Protein AF-A0A8S3IVI2-F1 (afdb_monomer)

Foldseek 3Di:
DVPVVVVVVVVVVVVVVVVPPDDDDDDDDDDDDDDDDDPPDPPPPPPPPPPPDPPPVVVVLVVVLVVLLCVLVVPQPDDPVLLVLLLVLVLLLVLLVLVLVLLVVQLVCCVPVVQHAPVLVVVVPPDDPDSVVSNVVSVVVSVVSVVSNVVSVVVNVVSVVVCPRDDPVSVVSSVVSSVVRVCVVSNVVSVVSNVVRVVSSVVVVVVVVVVVVVDDPVVVVVVVVVVVVVVVVVVVVVVVVVVVVVVCVVCVPDD

Solvent-accessible surface area (backbone atoms only — not comparable to full-atom values): 15216 Å² total; per-residue (Å²): 118,81,66,62,57,56,54,52,51,54,52,53,52,55,55,49,59,72,65,66,77,78,81,83,88,80,93,74,88,85,85,87,84,86,81,85,88,79,86,73,76,82,77,81,77,80,72,76,76,81,74,77,71,69,78,67,63,57,53,55,52,51,51,54,49,50,51,53,49,44,56,56,52,74,71,50,87,58,61,68,69,5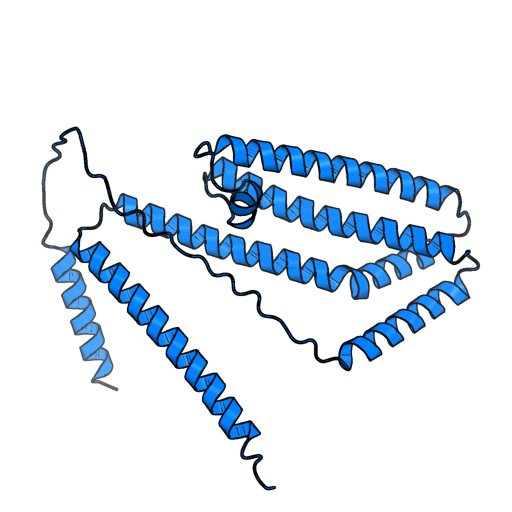9,55,48,51,49,50,51,39,55,47,51,45,53,54,46,50,54,47,47,58,54,50,50,52,45,42,52,44,24,70,76,67,72,50,71,46,68,70,62,53,60,74,68,56,89,79,72,90,54,66,66,55,55,54,52,50,49,51,53,52,48,53,52,46,51,53,52,41,53,51,42,49,52,50,47,55,50,55,50,68,75,36,85,73,72,42,72,69,58,52,50,53,51,50,51,48,36,56,72,70,64,40,47,71,55,50,55,50,49,53,51,52,50,55,52,41,54,53,54,49,53,52,53,51,49,52,51,55,53,58,72,69,63,64,50,71,66,56,53,50,51,52,52,50,50,52,50,49,51,50,53,51,54,50,52,52,50,53,51,51,54,49,52,50,50,50,50,70,76,50,64,77,87,124

Structure (mmCIF, N/CA/C/O backbone):
data_AF-A0A8S3IVI2-F1
#
_entry.id   AF-A0A8S3IVI2-F1
#
loop_
_atom_site.group_PDB
_atom_site.id
_atom_site.type_symbol
_atom_site.label_atom_id
_atom_site.label_alt_id
_atom_site.label_comp_id
_atom_site.label_asym_id
_atom_site.label_entity_id
_atom_site.label_seq_id
_atom_site.pdbx_PDB_ins_code
_atom_site.Cartn_x
_atom_site.Cartn_y
_atom_site.Cartn_z
_atom_site.occupancy
_atom_site.B_iso_or_equiv
_atom_site.auth_seq_id
_atom_site.auth_comp_id
_atom_site.auth_asym_id
_atom_site.auth_atom_id
_atom_site.pdbx_PDB_model_num
ATOM 1 N N . GLU A 1 1 ? -47.327 -19.006 8.097 1.00 45.34 1 GLU A N 1
ATOM 2 C CA . GLU A 1 1 ? -47.082 -17.598 7.727 1.00 45.34 1 GLU A CA 1
ATOM 3 C C . GLU A 1 1 ? -47.536 -16.630 8.827 1.00 45.34 1 GLU A C 1
ATOM 5 O O . GLU A 1 1 ? -46.687 -15.894 9.289 1.00 45.34 1 GLU A O 1
ATOM 10 N N . ASN A 1 2 ? -48.738 -16.736 9.411 1.00 47.91 2 ASN A N 1
ATOM 11 C CA . ASN A 1 2 ? -49.205 -15.821 10.485 1.00 47.91 2 ASN A CA 1
ATOM 12 C C . ASN A 1 2 ? -48.525 -15.871 11.877 1.00 47.91 2 ASN A C 1
ATOM 14 O O . ASN A 1 2 ? -48.903 -15.093 12.739 1.00 47.91 2 ASN A O 1
ATOM 18 N N . VAL A 1 3 ? -47.567 -16.766 12.143 1.00 41.06 3 VAL A N 1
ATOM 19 C CA . VAL A 1 3 ? -46.941 -16.882 13.486 1.00 41.06 3 VAL A CA 1
ATOM 20 C C . VAL A 1 3 ? -45.610 -16.122 13.569 1.00 41.06 3 VAL A C 1
ATOM 22 O O . VAL A 1 3 ? -45.193 -15.729 14.649 1.00 41.06 3 VAL A O 1
ATOM 25 N N . GLN A 1 4 ? -44.955 -1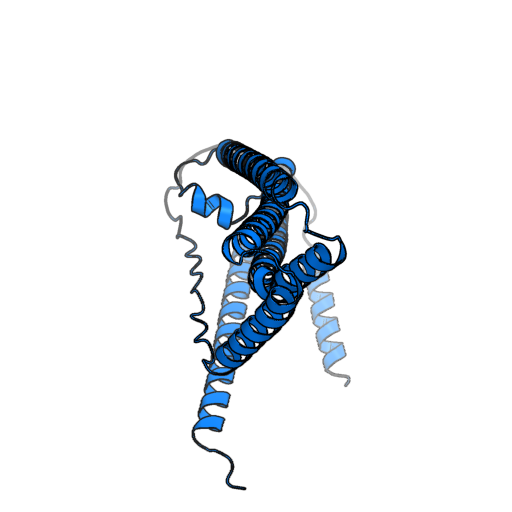5.865 12.430 1.00 40.84 4 GLN A N 1
ATOM 26 C CA . GLN A 1 4 ? -43.702 -15.099 12.402 1.00 40.84 4 GLN A CA 1
ATOM 27 C C . GLN A 1 4 ? -43.933 -13.585 12.472 1.00 40.84 4 GLN A C 1
ATOM 29 O O . GLN A 1 4 ? -43.130 -12.893 13.087 1.00 40.84 4 GLN A O 1
ATOM 34 N N . GLU A 1 5 ? -45.037 -13.081 11.912 1.00 45.41 5 GLU A N 1
ATOM 35 C CA . GLU A 1 5 ? -45.383 -11.655 12.015 1.00 45.41 5 GLU A CA 1
ATOM 36 C C . GLU A 1 5 ? -45.808 -11.272 13.445 1.00 45.41 5 GLU A C 1
ATOM 38 O O . GLU A 1 5 ? -45.404 -10.220 13.931 1.00 45.41 5 GLU A O 1
ATOM 43 N N . GLU A 1 6 ? -46.514 -12.150 14.173 1.00 47.47 6 GLU A N 1
ATOM 44 C CA . GLU A 1 6 ? -46.875 -11.898 15.580 1.00 47.47 6 GLU A CA 1
ATOM 45 C C . GLU A 1 6 ? -45.650 -11.898 16.518 1.00 47.47 6 GLU A C 1
ATOM 47 O O . GLU A 1 6 ? -45.617 -11.136 17.485 1.00 47.47 6 GLU A O 1
ATOM 52 N N . GLU A 1 7 ? -44.609 -12.695 16.243 1.00 45.69 7 GLU A N 1
ATOM 53 C CA . GLU A 1 7 ? -43.382 -12.692 17.056 1.00 45.69 7 GLU A CA 1
ATOM 54 C C . GLU A 1 7 ? -42.503 -11.453 16.803 1.00 45.69 7 GLU A C 1
ATOM 56 O O . GLU A 1 7 ? -41.943 -10.904 17.758 1.00 45.69 7 GLU A O 1
ATOM 61 N N . GLU A 1 8 ? -42.414 -10.960 15.561 1.00 50.03 8 GLU A N 1
ATOM 62 C CA . GLU A 1 8 ? -41.688 -9.718 15.249 1.00 50.03 8 GLU A CA 1
ATOM 63 C C . GLU A 1 8 ? -42.383 -8.476 15.825 1.00 50.03 8 GLU A C 1
ATOM 65 O O . GLU A 1 8 ? -41.712 -7.582 16.354 1.00 50.03 8 GLU A O 1
ATOM 70 N N . GLU A 1 9 ? -43.718 -8.429 15.808 1.00 50.28 9 GLU A N 1
ATOM 71 C CA . GLU A 1 9 ? -44.472 -7.287 16.333 1.00 50.28 9 GLU A CA 1
ATOM 72 C C . GLU A 1 9 ? -44.385 -7.199 17.869 1.00 50.28 9 GLU A C 1
ATOM 74 O O . GLU A 1 9 ? -44.212 -6.111 18.429 1.00 50.28 9 GLU A O 1
ATOM 79 N N . VAL A 1 10 ? -44.382 -8.349 18.558 1.00 50.47 10 VAL A N 1
ATOM 80 C CA . VAL A 1 10 ? -44.193 -8.429 20.017 1.00 50.47 10 VAL A CA 1
ATOM 81 C C . VAL A 1 10 ? -42.774 -8.020 20.426 1.00 50.47 10 VAL A C 1
ATOM 83 O O . VAL A 1 10 ? -42.598 -7.328 21.433 1.00 50.47 10 VAL A O 1
ATOM 86 N N . LEU A 1 11 ? -41.749 -8.388 19.650 1.00 44.38 11 LEU A N 1
ATOM 87 C CA . LEU A 1 11 ? -40.367 -7.952 19.887 1.00 44.38 11 LEU A CA 1
ATOM 88 C C . LEU A 1 11 ? -40.189 -6.448 19.648 1.00 44.38 11 LEU A C 1
ATOM 90 O O . LEU A 1 11 ? -39.513 -5.780 20.436 1.00 44.38 11 LEU A O 1
ATOM 94 N N . SER A 1 12 ? -40.839 -5.900 18.620 1.00 53.88 12 SER A N 1
ATOM 95 C CA . SER A 1 12 ? -40.764 -4.473 18.302 1.00 53.88 12 SER A CA 1
ATOM 96 C C . SER A 1 12 ? -41.505 -3.603 19.327 1.00 53.88 12 SER A C 1
ATOM 98 O O . SER A 1 12 ? -41.002 -2.542 19.696 1.00 53.88 12 SER A O 1
ATOM 100 N N . GLN A 1 13 ? -42.650 -4.051 19.857 1.00 44.50 13 GLN A N 1
ATOM 101 C CA . GLN A 1 13 ? -43.366 -3.331 20.924 1.00 44.50 13 GLN A CA 1
ATOM 102 C C . GLN A 1 13 ? -42.592 -3.339 22.252 1.00 44.50 13 GLN A C 1
ATOM 104 O O . GLN A 1 13 ? -42.510 -2.310 22.925 1.00 44.50 13 GLN A O 1
ATOM 109 N N . LYS A 1 14 ? -41.920 -4.448 22.583 1.00 49.25 14 LYS A N 1
ATOM 110 C CA . LYS A 1 14 ? -41.110 -4.571 23.809 1.00 49.25 14 LYS A CA 1
ATOM 111 C C . LYS A 1 14 ? -39.835 -3.715 23.782 1.00 49.25 14 LYS A C 1
ATOM 113 O O . LYS A 1 14 ? -39.370 -3.262 24.826 1.00 49.25 14 LYS A O 1
ATOM 118 N N . LEU A 1 15 ? -39.287 -3.456 22.591 1.00 45.50 15 LEU A N 1
ATOM 119 C CA . LEU A 1 15 ? -38.159 -2.539 22.369 1.00 45.50 15 LEU A CA 1
ATOM 120 C C . LEU A 1 15 ? -38.551 -1.060 22.524 1.00 45.50 15 LEU A C 1
ATOM 122 O O . LEU A 1 15 ? -37.733 -0.255 22.968 1.00 45.50 15 LEU A O 1
ATOM 126 N N . ILE A 1 16 ? -39.799 -0.706 22.206 1.00 49.28 16 ILE A N 1
ATOM 127 C CA . ILE A 1 16 ? -40.311 0.664 22.349 1.00 49.28 16 ILE A CA 1
ATOM 128 C C . ILE A 1 16 ? -40.637 0.972 23.817 1.00 49.28 16 ILE A C 1
ATOM 130 O O . ILE A 1 16 ? -40.258 2.041 24.298 1.00 49.28 16 ILE A O 1
ATOM 134 N N . GLU A 1 17 ? -41.234 0.031 24.560 1.00 38.69 17 GLU A N 1
ATOM 135 C CA . GLU A 1 17 ? -41.505 0.202 26.000 1.00 38.69 17 GLU A CA 1
ATOM 136 C C . GLU A 1 17 ? -40.218 0.435 26.809 1.00 38.69 17 GLU A C 1
ATOM 138 O O . GLU A 1 17 ? -40.155 1.372 27.610 1.00 38.69 17 GLU A O 1
ATOM 143 N N . LEU A 1 18 ? -39.146 -0.315 26.515 1.00 45.53 18 LEU A N 1
ATOM 144 C CA . LEU A 1 18 ? -37.832 -0.146 27.156 1.00 45.53 18 LEU A CA 1
ATOM 145 C C . LEU A 1 18 ? -37.138 1.183 26.805 1.00 45.53 18 LEU A C 1
ATOM 147 O O . LEU A 1 18 ? -36.261 1.631 27.543 1.00 45.53 18 LEU A O 1
ATOM 151 N N . SER A 1 19 ? -37.525 1.836 25.704 1.00 40.41 19 SER A N 1
ATOM 152 C CA . SER A 1 19 ? -36.966 3.128 25.288 1.00 40.41 19 SER A CA 1
ATOM 153 C C . SER A 1 19 ? -37.690 4.331 25.906 1.00 40.41 19 SER A C 1
ATOM 155 O O . SER A 1 19 ? -37.142 5.436 25.892 1.00 40.41 19 SER A O 1
ATOM 157 N N . THR A 1 20 ? -38.909 4.161 26.431 1.00 37.88 20 THR A N 1
ATOM 158 C CA . THR A 1 20 ? -39.747 5.284 26.897 1.00 37.88 20 THR A CA 1
ATOM 159 C C . THR A 1 20 ? -39.698 5.561 28.402 1.00 37.88 20 THR A C 1
ATOM 161 O O . THR A 1 20 ? -40.148 6.624 28.830 1.00 37.88 20 THR A O 1
ATOM 164 N N . GLU A 1 21 ? -39.094 4.686 29.210 1.00 38.47 21 GLU A N 1
ATOM 165 C CA . GLU A 1 21 ? -39.082 4.820 30.680 1.00 38.47 21 GLU A CA 1
ATOM 166 C C . GLU A 1 21 ? -37.933 5.671 31.269 1.00 38.47 21 GLU A C 1
ATOM 168 O O . GLU A 1 21 ? -37.857 5.879 32.477 1.00 38.47 21 GLU A O 1
ATOM 173 N N . GLY A 1 22 ? -37.071 6.268 30.441 1.00 37.34 22 GLY A N 1
ATOM 174 C CA . GLY A 1 22 ? -35.912 7.054 30.893 1.00 37.34 22 GLY A CA 1
ATOM 175 C C . GLY A 1 22 ? -36.066 8.580 30.830 1.00 37.34 22 GLY A C 1
ATOM 176 O O . GLY A 1 22 ? -35.200 9.250 30.270 1.00 37.34 22 GLY A O 1
ATOM 177 N N . GLN A 1 23 ? -37.140 9.177 31.367 1.00 33.88 23 GLN A N 1
ATOM 178 C CA . GLN A 1 23 ? -37.225 10.643 31.499 1.00 33.88 23 GLN A CA 1
ATOM 179 C C . GLN A 1 23 ? -36.479 11.187 32.741 1.00 33.88 23 GLN A C 1
ATOM 181 O O . GLN A 1 23 ? -36.901 10.976 33.870 1.00 33.88 23 GLN A O 1
ATOM 186 N N . LYS A 1 24 ? -35.511 12.081 32.461 1.00 35.72 24 LYS A N 1
ATOM 187 C CA . LYS A 1 24 ? -35.147 13.338 33.174 1.00 35.72 24 LYS A CA 1
ATOM 188 C C . LYS A 1 24 ? -34.229 13.320 34.429 1.00 35.72 24 LYS A C 1
ATOM 190 O O . LYS A 1 24 ? -34.698 13.144 35.545 1.00 35.72 24 LYS A O 1
ATOM 195 N N . ARG A 1 25 ? -33.029 13.906 34.199 1.00 35.34 25 ARG A N 1
ATOM 196 C CA . ARG A 1 25 ? -32.166 14.781 35.060 1.00 35.34 25 ARG A CA 1
ATOM 197 C C . ARG A 1 25 ? -31.297 14.128 36.161 1.00 35.34 25 ARG A C 1
ATOM 199 O O . ARG A 1 25 ? -31.669 13.083 36.667 1.00 35.34 25 ARG A O 1
ATOM 206 N N . PRO A 1 26 ? -30.280 14.847 36.700 1.00 35.56 26 PRO A N 1
ATOM 207 C CA . PRO A 1 26 ? -29.327 15.775 36.077 1.00 35.56 26 PRO A CA 1
ATOM 208 C C . PRO A 1 26 ? -27.854 15.366 36.321 1.00 35.56 26 PRO A C 1
ATOM 210 O O . PRO A 1 26 ? -27.534 14.542 37.168 1.00 35.56 26 PRO A O 1
ATOM 213 N N . VAL A 1 27 ? -26.961 16.015 35.573 1.00 39.41 27 VAL A N 1
ATOM 214 C CA . VAL A 1 27 ? -25.495 15.932 35.656 1.00 39.41 27 VAL A CA 1
ATOM 215 C C . VAL A 1 27 ? -24.975 16.252 37.063 1.00 39.41 27 VAL A C 1
ATOM 217 O O . VAL A 1 27 ? -25.198 17.355 37.558 1.00 39.41 27 VAL A O 1
ATOM 220 N N . THR A 1 28 ? -24.177 15.346 37.631 1.00 29.23 28 THR A N 1
ATOM 221 C CA . THR A 1 28 ? -23.152 15.667 38.636 1.00 29.23 28 THR A CA 1
ATOM 222 C C . THR A 1 28 ? -21.936 14.770 38.444 1.00 29.23 28 THR A C 1
ATOM 224 O O . THR A 1 28 ? -22.017 13.553 38.587 1.00 29.23 28 THR A O 1
ATOM 227 N N . THR A 1 29 ? -20.803 15.396 38.138 1.00 34.12 29 THR A N 1
ATOM 228 C CA . THR A 1 29 ? -19.454 14.834 38.256 1.00 34.12 29 THR A CA 1
ATOM 229 C C . THR A 1 29 ? -19.214 14.345 39.690 1.00 34.12 29 THR A C 1
ATOM 231 O O . THR A 1 29 ? -19.700 14.975 40.635 1.00 34.12 29 THR A O 1
ATOM 234 N N . PRO A 1 30 ? -18.380 13.312 39.883 1.00 33.22 30 PRO A N 1
ATOM 235 C CA . PRO A 1 30 ? -17.168 13.613 40.632 1.00 33.22 30 PRO A CA 1
ATOM 236 C C . PRO A 1 30 ? -15.896 12.951 40.097 1.00 33.22 30 PRO A C 1
ATOM 238 O O . PRO A 1 30 ? -15.874 11.948 39.391 1.00 33.22 30 PRO A O 1
ATOM 241 N N . THR A 1 31 ? -14.828 13.623 40.490 1.00 26.00 31 THR A N 1
ATOM 242 C CA . THR A 1 31 ? -13.413 13.426 40.235 1.00 26.00 31 THR A CA 1
ATOM 243 C C . THR A 1 31 ? -12.822 12.246 41.018 1.00 26.00 31 THR A C 1
ATOM 245 O O . THR A 1 31 ? -13.060 12.114 42.213 1.00 26.00 31 THR A O 1
ATOM 248 N N . SER A 1 32 ? -11.907 11.544 40.344 1.00 27.97 32 SER A N 1
ATOM 249 C CA . SER A 1 32 ? -10.689 10.899 40.860 1.00 27.97 32 SER A CA 1
ATOM 250 C C . SER A 1 32 ? -10.731 9.510 41.517 1.00 27.97 32 SER A C 1
ATOM 252 O O . SER A 1 32 ? -11.305 9.279 42.574 1.00 27.97 32 SER A O 1
ATOM 254 N N . SER A 1 33 ? -9.820 8.715 40.944 1.00 28.75 33 SER A N 1
ATOM 255 C CA . SER A 1 33 ? -8.791 7.849 41.540 1.00 28.75 33 SER A CA 1
ATOM 256 C C . SER A 1 33 ? -9.067 6.364 41.740 1.00 28.75 33 SER A C 1
ATOM 258 O O . SER A 1 33 ? -9.917 5.960 42.516 1.00 28.75 33 SER A O 1
ATOM 260 N N . GLN A 1 34 ? -8.139 5.625 41.122 1.00 29.16 34 GLN A N 1
ATOM 261 C CA . GLN A 1 34 ? -7.654 4.291 41.451 1.0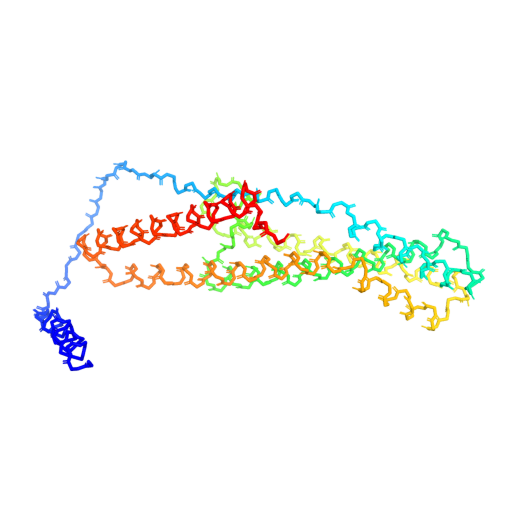0 29.16 34 GLN A CA 1
ATOM 262 C C . GLN A 1 34 ? -8.623 3.138 41.219 1.00 29.16 34 GLN A C 1
ATOM 264 O O . GLN A 1 34 ? -9.363 2.750 42.106 1.00 29.16 34 GLN A O 1
ATOM 269 N N . GLU A 1 35 ? -8.451 2.488 40.066 1.00 28.91 35 GLU A N 1
ATOM 270 C CA . GLU A 1 35 ? -8.440 1.028 40.021 1.00 28.91 35 GLU A CA 1
ATOM 271 C C . GLU A 1 35 ? -7.486 0.543 38.918 1.00 28.91 35 GLU A C 1
ATOM 273 O O . GLU A 1 35 ? -7.702 0.698 37.715 1.00 28.91 35 GLU A O 1
ATOM 278 N N . GLU A 1 36 ? -6.352 0.014 39.376 1.00 30.94 36 GLU A N 1
ATOM 279 C CA . GLU A 1 36 ? -5.512 -0.912 38.630 1.00 30.94 36 GLU A CA 1
ATOM 280 C C . GLU A 1 36 ? -6.285 -2.207 38.329 1.00 30.94 36 GLU A C 1
ATOM 282 O O . GLU A 1 36 ? -7.165 -2.613 39.079 1.00 30.94 36 GLU A O 1
ATOM 287 N N . ASN A 1 37 ? -5.829 -2.908 37.286 1.00 27.66 37 ASN A N 1
ATOM 288 C CA . ASN A 1 37 ? -6.170 -4.283 36.902 1.00 27.66 37 ASN A CA 1
ATOM 289 C C . ASN A 1 37 ? -7.444 -4.504 36.077 1.00 27.66 37 ASN A C 1
ATOM 291 O O . ASN A 1 37 ? -8.497 -4.873 36.581 1.00 27.66 37 ASN A O 1
ATOM 295 N N . SER A 1 38 ? -7.265 -4.534 34.751 1.00 29.23 38 SER A N 1
ATOM 296 C CA . SER A 1 38 ? -7.329 -5.790 33.968 1.00 29.23 38 SER A CA 1
ATOM 297 C C . SER A 1 38 ? -7.319 -5.485 32.469 1.00 29.23 38 SER A C 1
ATOM 299 O O . SER A 1 38 ? -8.291 -5.710 31.749 1.00 29.23 38 SER A O 1
ATOM 301 N N . ARG A 1 39 ? -6.186 -4.997 31.953 1.00 30.95 39 ARG A N 1
ATOM 302 C CA . ARG A 1 39 ? -5.962 -4.880 30.505 1.00 30.95 39 ARG A CA 1
ATOM 303 C C . ARG A 1 39 ? -5.674 -6.280 29.946 1.00 30.95 39 ARG A C 1
ATOM 305 O O . ARG A 1 39 ? -4.529 -6.645 29.685 1.00 30.95 39 ARG A O 1
ATOM 312 N N . LYS A 1 40 ? -6.715 -7.112 29.816 1.00 34.44 40 LYS A N 1
ATOM 313 C CA . LYS A 1 40 ? -6.632 -8.367 29.058 1.00 34.44 40 LYS A CA 1
ATOM 314 C C . LYS A 1 40 ? -6.313 -7.994 27.614 1.00 34.44 40 LYS A C 1
ATOM 316 O O . LYS A 1 40 ? -7.136 -7.413 26.915 1.00 34.44 40 LYS A O 1
ATOM 321 N N . LYS A 1 41 ? -5.077 -8.295 27.210 1.00 32.56 41 LYS A N 1
ATOM 322 C CA . LYS A 1 41 ? -4.584 -8.241 25.833 1.00 32.56 41 LYS A CA 1
ATOM 323 C C . LYS A 1 41 ? -5.659 -8.808 24.895 1.00 32.56 41 LYS A C 1
ATOM 325 O O . LYS A 1 41 ? -5.916 -10.010 24.934 1.00 32.56 41 LYS A O 1
ATOM 330 N N . ARG A 1 42 ? -6.269 -7.960 24.053 1.00 32.50 42 ARG A N 1
ATOM 331 C CA . ARG A 1 42 ? -6.914 -8.412 22.811 1.00 32.50 42 ARG A CA 1
ATOM 332 C C . ARG A 1 42 ? -5.793 -9.029 21.981 1.00 32.50 42 ARG A C 1
ATOM 334 O O . ARG A 1 42 ? -4.961 -8.323 21.419 1.00 32.50 42 ARG A O 1
ATOM 341 N N . ILE A 1 43 ? -5.707 -10.351 22.003 1.00 27.11 43 ILE A N 1
ATOM 342 C CA . ILE A 1 43 ? -4.841 -11.101 21.107 1.00 27.11 43 ILE A CA 1
ATOM 343 C C . ILE A 1 43 ? -5.543 -11.071 19.748 1.00 27.11 43 ILE A C 1
ATOM 345 O O . ILE A 1 43 ? -6.480 -11.828 19.512 1.00 27.11 43 ILE A O 1
ATOM 349 N N . CYS A 1 44 ? -5.117 -10.161 18.873 1.00 27.73 44 CYS A N 1
ATOM 350 C CA . CYS A 1 44 ? -5.430 -10.244 17.454 1.00 27.73 44 CYS A CA 1
ATOM 351 C C . CYS A 1 44 ? -4.525 -11.337 16.873 1.00 27.73 44 CYS A C 1
ATOM 353 O O . CYS A 1 44 ? -3.377 -11.092 16.515 1.00 27.73 44 CYS A O 1
ATOM 355 N N . LEU A 1 45 ? -4.998 -12.585 16.891 1.00 31.31 45 LEU A N 1
ATOM 356 C CA . LEU A 1 45 ? -4.351 -13.679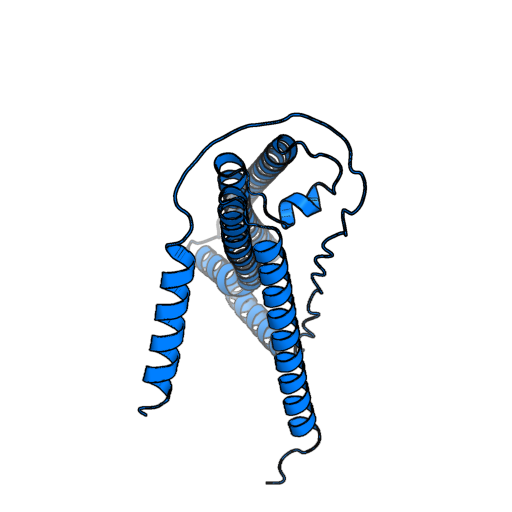 16.172 1.00 31.31 45 LEU A CA 1
ATOM 357 C C . LEU A 1 45 ? -4.793 -13.596 14.713 1.00 31.31 45 LEU A C 1
ATOM 359 O O . LEU A 1 45 ? -5.705 -14.298 14.278 1.00 31.31 45 LEU A O 1
ATOM 363 N N . SER A 1 46 ? -4.107 -12.754 13.948 1.00 31.23 46 SER A N 1
ATOM 364 C CA . SER A 1 46 ? -3.972 -12.914 12.506 1.00 31.23 46 SER A CA 1
ATOM 365 C C . SER A 1 46 ? -3.202 -14.214 12.252 1.00 31.23 46 SER A C 1
ATOM 367 O O . SER A 1 46 ? -1.995 -14.231 12.027 1.00 31.23 46 SER A O 1
ATOM 369 N N . LYS A 1 47 ? -3.897 -15.357 12.324 1.00 32.59 47 LYS A N 1
ATOM 370 C CA . LYS A 1 47 ? -3.381 -16.584 11.720 1.00 32.59 47 LYS A CA 1
ATOM 371 C C . LYS A 1 47 ? -3.311 -16.322 10.223 1.00 32.59 47 LYS A C 1
ATOM 373 O O . LYS A 1 47 ? -4.333 -16.333 9.541 1.00 32.59 47 LYS A O 1
ATOM 378 N N . VAL A 1 48 ? -2.095 -16.046 9.758 1.00 32.97 48 VAL A N 1
ATOM 379 C CA . VAL A 1 48 ? -1.680 -16.187 8.366 1.00 32.97 48 VAL A CA 1
ATOM 380 C C . VAL A 1 48 ? -2.243 -17.521 7.895 1.00 32.97 48 VAL A C 1
ATOM 382 O O . VAL A 1 48 ? -1.874 -18.582 8.398 1.00 32.97 48 VAL A O 1
ATOM 385 N N . VAL A 1 49 ? -3.233 -17.458 7.011 1.00 29.98 49 VAL A N 1
ATOM 386 C CA . VAL A 1 49 ? -3.654 -18.631 6.264 1.00 29.98 49 VAL A CA 1
ATOM 387 C C . VAL A 1 49 ? -2.457 -18.964 5.388 1.00 29.98 49 VAL A C 1
ATOM 389 O O . VAL A 1 49 ? -2.181 -18.248 4.429 1.00 29.98 49 VAL A O 1
ATOM 392 N N . ASP A 1 50 ? -1.719 -20.014 5.749 1.00 29.73 50 ASP A N 1
ATOM 393 C CA . ASP A 1 50 ? -0.829 -20.695 4.818 1.00 29.73 50 ASP A CA 1
ATOM 394 C C . ASP A 1 50 ? -1.711 -21.243 3.696 1.00 29.73 50 ASP A C 1
ATOM 396 O O . ASP A 1 50 ? -2.265 -22.344 3.769 1.00 29.73 50 ASP A O 1
ATOM 400 N N . ILE A 1 51 ? -1.899 -20.424 2.663 1.00 32.66 51 ILE A N 1
ATOM 401 C CA . ILE A 1 51 ? -2.437 -20.868 1.390 1.00 32.66 51 ILE A CA 1
ATOM 402 C C . ILE A 1 51 ? -1.369 -21.801 0.829 1.00 32.66 51 ILE A C 1
ATOM 404 O O . ILE A 1 51 ? -0.395 -21.363 0.219 1.00 32.66 51 ILE A O 1
ATOM 408 N N . LYS A 1 52 ? -1.528 -23.107 1.065 1.00 33.19 52 LYS A N 1
ATOM 409 C CA . LYS A 1 52 ? -0.831 -24.119 0.276 1.00 33.19 52 LYS A CA 1
ATOM 410 C C . LYS A 1 52 ? -1.215 -23.872 -1.180 1.00 33.19 52 LYS A C 1
ATOM 412 O O . LYS A 1 52 ? -2.341 -24.159 -1.579 1.00 33.19 52 LYS A O 1
ATOM 417 N N . GLN A 1 53 ? -0.293 -23.280 -1.936 1.00 35.94 53 GLN A N 1
ATOM 418 C CA . GLN A 1 53 ? -0.426 -23.089 -3.374 1.00 35.94 53 GLN A CA 1
ATOM 419 C C . GLN A 1 53 ? -0.783 -24.430 -4.035 1.00 35.94 53 GLN A C 1
ATOM 421 O O . GLN A 1 53 ? -0.093 -25.424 -3.786 1.00 35.94 53 GLN A O 1
ATOM 426 N N . PRO A 1 54 ? -1.807 -24.493 -4.901 1.00 36.88 54 PRO A N 1
ATOM 427 C CA . PRO A 1 54 ? -1.946 -25.614 -5.814 1.00 36.88 54 PRO A CA 1
ATOM 428 C C . PRO A 1 54 ? -0.834 -25.491 -6.870 1.00 36.88 54 PRO A C 1
ATOM 430 O O . PRO A 1 54 ? -0.861 -24.616 -7.734 1.00 36.88 54 PRO A O 1
ATOM 433 N N . SER A 1 55 ? 0.170 -26.363 -6.774 1.00 44.22 55 SER A N 1
ATOM 434 C CA . SER A 1 55 ? 1.460 -26.287 -7.480 1.00 44.22 55 SER A CA 1
ATOM 435 C C . SER A 1 55 ? 1.418 -26.478 -9.000 1.00 44.22 55 SER A C 1
ATOM 437 O O . SER A 1 55 ? 2.472 -26.487 -9.618 1.00 44.22 55 SER A O 1
ATOM 439 N N . ASN A 1 56 ? 0.246 -26.647 -9.619 1.00 37.53 56 ASN A N 1
ATOM 440 C CA . ASN A 1 56 ? 0.160 -27.000 -11.043 1.00 37.53 56 ASN A CA 1
ATOM 441 C C . ASN A 1 56 ? -0.395 -25.873 -11.929 1.00 37.53 56 ASN A C 1
ATOM 443 O O . ASN A 1 56 ? -0.118 -25.862 -13.121 1.00 37.53 56 ASN A O 1
ATOM 447 N N . GLN A 1 57 ? -1.123 -24.898 -11.368 1.00 39.69 57 GLN A N 1
ATOM 448 C CA . GLN A 1 57 ? -1.562 -23.714 -12.128 1.00 39.69 57 GLN A CA 1
ATOM 449 C C . GLN A 1 57 ? -0.458 -22.661 -12.249 1.00 39.69 57 GLN A C 1
ATOM 451 O O . GLN A 1 57 ? -0.388 -21.953 -13.245 1.00 39.69 57 GLN A O 1
ATOM 456 N N . ILE A 1 58 ? 0.430 -22.583 -11.255 1.00 43.03 58 ILE A N 1
ATOM 457 C CA . ILE A 1 58 ? 1.550 -21.634 -11.248 1.00 43.03 58 ILE A CA 1
ATOM 458 C C . ILE A 1 58 ? 2.549 -21.982 -12.354 1.00 43.03 58 ILE A C 1
ATOM 460 O O . ILE A 1 58 ? 3.044 -21.085 -13.025 1.00 43.03 58 ILE A O 1
ATOM 464 N N . THR A 1 59 ? 2.798 -23.270 -12.591 1.00 41.78 59 THR A N 1
ATOM 465 C CA . THR A 1 59 ? 3.752 -23.740 -13.603 1.00 41.78 59 THR A CA 1
ATOM 466 C C . THR A 1 59 ? 3.300 -23.388 -15.017 1.00 41.78 59 THR A C 1
ATOM 468 O O . THR A 1 59 ? 4.090 -22.819 -15.760 1.00 41.78 59 THR A O 1
ATOM 471 N N . SER A 1 60 ? 2.018 -23.585 -15.357 1.00 39.66 60 SER A N 1
ATOM 472 C CA . SER A 1 60 ? 1.520 -23.183 -16.682 1.00 39.66 60 SER A CA 1
ATOM 473 C C . SER A 1 60 ? 1.514 -21.659 -16.850 1.00 39.66 60 SER A C 1
ATOM 475 O O . SER A 1 60 ? 1.823 -21.166 -17.926 1.00 39.66 60 SER A O 1
ATOM 477 N N . TYR A 1 61 ? 1.221 -20.898 -15.786 1.00 42.00 61 TYR A N 1
ATOM 478 C CA . TYR A 1 61 ? 1.258 -19.428 -15.812 1.00 42.00 61 TYR A CA 1
ATOM 479 C C . TYR A 1 61 ? 2.683 -18.881 -16.002 1.00 42.00 61 TYR A C 1
ATOM 481 O O . TYR A 1 61 ? 2.881 -17.877 -16.685 1.00 42.00 61 TYR A O 1
ATOM 489 N N . LEU A 1 62 ? 3.680 -19.541 -15.402 1.00 43.84 62 LEU A N 1
ATOM 490 C CA . LEU A 1 62 ? 5.099 -19.228 -15.579 1.00 43.84 62 LEU A CA 1
ATOM 491 C C . LEU A 1 62 ? 5.583 -19.576 -16.996 1.00 43.84 62 LEU A C 1
ATOM 493 O O . LEU A 1 62 ? 6.340 -18.799 -17.569 1.00 43.84 62 LEU A O 1
ATOM 497 N N . GLU A 1 63 ? 5.112 -20.682 -17.577 1.00 48.09 63 GLU A N 1
ATOM 498 C CA . GLU A 1 63 ? 5.416 -21.084 -18.960 1.00 48.09 63 GLU A CA 1
ATOM 499 C C . GLU A 1 63 ? 4.828 -20.093 -19.982 1.00 48.09 63 GLU A C 1
ATOM 501 O O . GLU A 1 63 ? 5.532 -19.659 -20.891 1.00 48.09 63 GLU A O 1
ATOM 506 N N . THR A 1 64 ? 3.586 -19.629 -19.787 1.00 54.38 64 THR A N 1
ATOM 507 C CA . THR A 1 64 ? 2.967 -18.602 -20.655 1.00 54.38 64 THR A CA 1
ATOM 508 C C . THR A 1 64 ? 3.650 -17.233 -20.515 1.00 54.38 64 THR A C 1
ATOM 510 O O . THR A 1 64 ? 3.775 -16.490 -21.490 1.00 54.38 64 THR A O 1
ATOM 513 N N . MET A 1 65 ? 4.132 -16.895 -19.310 1.00 55.84 65 MET A N 1
ATOM 514 C CA . MET A 1 65 ? 4.961 -15.703 -19.095 1.00 55.84 65 MET A CA 1
ATOM 515 C C . MET A 1 65 ? 6.276 -15.773 -19.869 1.00 55.84 65 MET A C 1
ATOM 517 O O . MET A 1 65 ? 6.687 -14.760 -20.435 1.00 55.84 65 MET A O 1
ATOM 521 N N . ASP A 1 66 ? 6.927 -16.937 -19.884 1.00 56.56 66 ASP A N 1
ATOM 522 C CA . ASP A 1 66 ? 8.197 -17.122 -20.584 1.00 56.56 66 ASP A CA 1
ATOM 523 C C . ASP A 1 66 ? 7.984 -17.073 -22.102 1.00 56.56 66 ASP A C 1
ATOM 525 O O . ASP A 1 66 ? 8.746 -16.399 -22.784 1.00 56.56 66 ASP A O 1
ATOM 529 N N . GLU A 1 67 ? 6.895 -17.645 -22.632 1.00 58.41 67 GLU A N 1
ATOM 530 C CA . GLU A 1 67 ? 6.541 -17.585 -24.061 1.00 58.41 67 GLU A CA 1
ATOM 531 C C . GLU A 1 67 ? 6.231 -16.167 -24.561 1.00 58.41 67 GLU A C 1
ATOM 533 O O . GLU A 1 67 ? 6.722 -15.766 -25.619 1.00 58.41 67 GLU A O 1
ATOM 538 N N . MET A 1 68 ? 5.456 -15.370 -23.817 1.00 57.69 68 MET A N 1
ATOM 539 C CA . MET A 1 68 ? 5.143 -13.993 -24.227 1.00 57.69 68 MET A CA 1
ATOM 540 C C . MET A 1 68 ? 6.312 -13.033 -24.036 1.00 57.69 68 MET A C 1
ATOM 542 O O . MET A 1 68 ? 6.529 -12.140 -24.864 1.00 57.69 68 MET A O 1
ATOM 546 N N . PHE A 1 69 ? 7.103 -13.237 -22.981 1.00 63.78 69 PHE A N 1
ATOM 547 C CA . PHE A 1 69 ? 8.389 -12.573 -22.856 1.00 63.78 69 PHE A CA 1
ATOM 548 C C . PHE A 1 69 ? 9.265 -12.947 -24.056 1.00 63.78 69 PHE A C 1
ATOM 550 O O . PHE A 1 69 ? 9.756 -12.056 -24.740 1.00 63.78 69 PHE A O 1
ATOM 557 N N . HIS A 1 70 ? 9.365 -14.227 -24.426 1.00 62.62 70 HIS A N 1
ATOM 558 C CA . HIS A 1 70 ? 10.119 -14.657 -25.603 1.00 62.62 70 HIS A CA 1
ATOM 559 C C . HIS A 1 70 ? 9.601 -14.027 -26.899 1.00 62.62 70 HIS A C 1
ATOM 561 O O . HIS A 1 70 ? 10.400 -13.521 -27.678 1.00 62.62 70 HIS A O 1
ATOM 567 N N . HIS A 1 71 ? 8.287 -13.959 -27.110 1.00 62.56 71 HIS A N 1
ATOM 568 C CA . HIS A 1 71 ? 7.695 -13.326 -28.291 1.00 62.56 71 HIS A CA 1
ATOM 569 C C . HIS A 1 71 ? 8.020 -11.823 -28.381 1.00 62.56 71 HIS A C 1
ATOM 571 O O . HIS A 1 71 ? 8.321 -11.305 -29.458 1.00 62.56 71 HIS A O 1
ATOM 577 N N . THR A 1 72 ? 8.016 -11.119 -27.248 1.00 57.38 72 THR A N 1
ATOM 578 C CA . THR A 1 72 ? 8.380 -9.692 -27.177 1.00 57.38 72 THR A CA 1
ATOM 579 C C . THR A 1 72 ? 9.886 -9.487 -27.391 1.00 57.38 72 THR A C 1
ATOM 581 O O . THR A 1 72 ? 10.303 -8.528 -28.037 1.00 57.38 72 THR A O 1
ATOM 584 N N . MET A 1 73 ? 10.709 -10.421 -26.906 1.00 60.69 73 MET A N 1
ATOM 585 C CA . MET A 1 73 ? 12.177 -10.383 -26.966 1.00 60.69 73 MET A CA 1
ATOM 586 C C . MET A 1 73 ? 12.741 -10.803 -28.329 1.00 60.69 73 MET A C 1
ATOM 588 O O . MET A 1 73 ? 13.741 -10.254 -28.779 1.00 60.69 73 MET A O 1
ATOM 592 N N . VAL A 1 74 ? 12.102 -11.757 -29.011 1.00 59.88 74 VAL A N 1
ATOM 593 C CA . VAL A 1 74 ? 12.502 -12.223 -30.351 1.00 59.88 74 VAL A CA 1
ATOM 594 C C . VAL A 1 74 ? 12.262 -11.139 -31.407 1.00 59.88 74 VAL A C 1
ATOM 596 O O . VAL A 1 74 ? 13.003 -11.061 -32.385 1.00 59.88 74 VAL A O 1
ATOM 599 N N . ASN A 1 75 ? 11.281 -10.259 -31.189 1.00 57.06 75 ASN A N 1
ATOM 600 C CA . ASN A 1 75 ? 10.920 -9.202 -32.134 1.00 57.06 75 ASN A CA 1
ATOM 601 C C . ASN A 1 75 ? 11.629 -7.857 -31.889 1.00 57.06 75 ASN A C 1
ATOM 603 O O . ASN A 1 75 ? 11.565 -6.983 -32.751 1.00 57.06 75 ASN A O 1
ATOM 607 N N . SER A 1 76 ? 12.293 -7.656 -30.744 1.00 60.44 76 SER A N 1
ATOM 608 C CA . SER A 1 76 ? 12.753 -6.322 -30.330 1.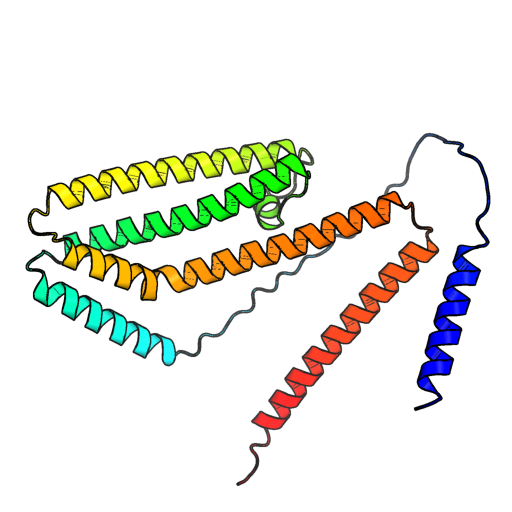00 60.44 76 SER A CA 1
ATOM 609 C C . SER A 1 76 ? 14.176 -5.949 -30.758 1.00 60.44 76 SER A C 1
ATOM 611 O O . SER A 1 76 ? 14.522 -4.783 -30.631 1.00 60.44 76 SER A O 1
ATOM 613 N N . MET A 1 77 ? 15.009 -6.875 -31.261 1.00 66.12 77 MET A N 1
ATOM 614 C CA . MET A 1 77 ? 16.456 -6.661 -31.542 1.00 66.12 77 MET A CA 1
ATOM 615 C C . MET A 1 77 ? 17.280 -6.117 -30.349 1.00 66.12 77 MET A C 1
ATOM 617 O O . MET A 1 77 ? 18.485 -5.903 -30.476 1.00 66.12 77 MET A O 1
ATOM 621 N N . LEU A 1 78 ? 16.653 -5.930 -29.185 1.00 70.44 78 LEU A N 1
ATOM 622 C CA . LEU A 1 78 ? 17.229 -5.316 -27.999 1.00 70.44 78 LEU A CA 1
ATOM 623 C C . LEU A 1 78 ? 17.925 -6.363 -27.120 1.00 70.44 78 LEU A C 1
ATOM 625 O O . LEU A 1 78 ? 17.453 -7.503 -27.020 1.00 70.44 78 LEU A O 1
ATOM 629 N N . PRO A 1 79 ? 19.023 -6.000 -26.430 1.00 78.31 79 PRO A N 1
ATOM 630 C CA . PRO A 1 79 ? 19.667 -6.898 -25.486 1.00 78.31 79 PRO A CA 1
ATOM 631 C C . PRO A 1 79 ? 18.720 -7.297 -24.352 1.00 78.31 79 PRO A C 1
ATOM 633 O O . PRO A 1 79 ? 17.993 -6.478 -23.786 1.00 78.31 79 PRO A O 1
ATOM 636 N N . ARG A 1 80 ? 18.764 -8.580 -23.976 1.00 76.25 80 ARG A N 1
ATOM 637 C CA . ARG A 1 80 ? 17.889 -9.127 -22.931 1.00 76.25 80 ARG A CA 1
ATOM 638 C C . ARG A 1 80 ? 18.068 -8.455 -21.574 1.00 76.25 80 ARG A C 1
ATOM 640 O O . ARG A 1 80 ? 17.084 -8.280 -20.862 1.00 76.25 80 ARG A O 1
ATOM 647 N N . SER A 1 81 ? 19.305 -8.110 -21.228 1.00 78.31 81 SER A N 1
ATOM 648 C CA . SER A 1 81 ? 19.645 -7.410 -19.987 1.00 78.31 81 SER A CA 1
ATOM 649 C C . SER A 1 81 ? 18.912 -6.080 -19.862 1.00 78.31 81 SER A C 1
ATOM 651 O O . SER A 1 81 ? 18.404 -5.753 -18.796 1.00 78.31 81 SER A O 1
ATOM 653 N N . ASP A 1 82 ? 18.812 -5.351 -20.967 1.00 80.25 82 ASP A N 1
ATOM 654 C CA . ASP A 1 82 ? 18.346 -3.970 -20.965 1.00 80.25 82 ASP A CA 1
ATOM 655 C C . ASP A 1 82 ? 16.815 -3.932 -20.898 1.00 80.25 82 ASP A C 1
ATOM 657 O O . ASP A 1 82 ? 16.224 -3.160 -20.144 1.00 80.25 82 ASP A O 1
ATOM 661 N N . LEU A 1 83 ? 16.158 -4.858 -21.606 1.00 78.06 83 LEU A N 1
ATOM 662 C CA . LEU A 1 83 ? 14.716 -5.077 -21.479 1.00 78.06 83 LEU A CA 1
ATOM 663 C C . LEU A 1 83 ? 14.325 -5.578 -20.088 1.00 78.06 83 LEU A C 1
ATOM 665 O O . LEU A 1 83 ? 13.300 -5.160 -19.552 1.00 78.06 83 LEU A O 1
ATOM 669 N N . GLN A 1 84 ? 15.142 -6.441 -19.484 1.00 81.12 84 GLN A N 1
ATOM 670 C CA . GLN A 1 84 ? 14.915 -6.894 -18.119 1.00 81.12 84 GLN A CA 1
ATOM 671 C C . GLN A 1 84 ? 15.027 -5.738 -17.114 1.00 81.12 84 GLN A C 1
ATOM 673 O O . GLN A 1 84 ? 14.142 -5.604 -16.271 1.00 81.12 84 GLN A O 1
ATOM 678 N N . ALA A 1 85 ? 16.035 -4.870 -17.244 1.00 84.38 85 ALA A N 1
ATOM 679 C CA . ALA A 1 85 ? 16.182 -3.684 -16.399 1.00 84.38 85 ALA A CA 1
ATOM 680 C C . ALA A 1 85 ? 14.971 -2.739 -16.511 1.00 84.38 85 ALA A C 1
ATOM 682 O O . ALA A 1 85 ? 14.416 -2.325 -15.494 1.00 84.38 85 ALA A O 1
ATOM 683 N N . ILE A 1 86 ? 14.475 -2.481 -17.730 1.00 85.94 86 ILE A N 1
ATOM 684 C CA . ILE A 1 86 ? 13.254 -1.682 -17.938 1.00 85.94 86 ILE A CA 1
ATOM 685 C C . ILE A 1 86 ? 12.049 -2.315 -17.238 1.00 85.94 86 ILE A C 1
ATOM 687 O O . ILE A 1 86 ? 11.280 -1.610 -16.582 1.00 85.94 86 ILE A O 1
ATOM 691 N N . ILE A 1 87 ? 11.861 -3.630 -17.383 1.00 85.19 87 ILE A N 1
ATOM 692 C CA . ILE A 1 87 ? 10.739 -4.340 -16.758 1.00 85.19 87 ILE A CA 1
ATOM 693 C C . ILE A 1 87 ? 10.822 -4.251 -15.241 1.00 85.19 87 ILE A C 1
ATOM 695 O O . ILE A 1 87 ? 9.813 -3.983 -14.591 1.00 85.19 87 ILE A O 1
ATOM 699 N N . GLU A 1 88 ? 12.007 -4.476 -14.677 1.00 86.56 88 GLU A N 1
ATOM 700 C CA . GLU A 1 88 ? 12.239 -4.409 -13.238 1.00 86.56 88 GLU A CA 1
ATOM 701 C C . GLU A 1 88 ? 11.958 -3.002 -12.705 1.00 86.56 88 GLU A C 1
ATOM 703 O O . GLU A 1 88 ? 11.184 -2.869 -11.755 1.00 86.56 88 GLU A O 1
ATOM 708 N N . ASN A 1 89 ? 12.473 -1.963 -13.368 1.00 89.25 89 ASN A N 1
ATOM 709 C CA . ASN A 1 89 ? 12.249 -0.568 -12.992 1.00 89.25 89 ASN A CA 1
ATOM 710 C C . ASN A 1 89 ? 10.762 -0.200 -13.061 1.00 89.25 89 ASN A C 1
ATOM 712 O O . ASN A 1 89 ? 10.187 0.258 -12.071 1.00 89.25 89 ASN A O 1
ATOM 716 N N . LYS A 1 90 ? 10.091 -0.483 -14.185 1.00 90.38 90 LYS A N 1
ATOM 717 C CA . LYS A 1 90 ? 8.652 -0.217 -14.347 1.00 90.38 90 LYS A CA 1
ATOM 718 C C . LYS A 1 90 ? 7.804 -0.976 -13.326 1.00 90.38 90 LYS A C 1
ATOM 720 O O . LYS A 1 90 ? 6.878 -0.408 -12.748 1.00 90.38 90 LYS A O 1
ATOM 725 N N . HIS A 1 91 ? 8.117 -2.245 -13.073 1.00 88.69 91 HIS A N 1
ATOM 726 C CA . HIS A 1 91 ? 7.420 -3.045 -12.071 1.00 88.69 91 HIS A CA 1
ATOM 727 C C . HIS A 1 91 ? 7.594 -2.461 -10.663 1.00 88.69 91 HIS A C 1
ATOM 729 O O . HIS A 1 91 ? 6.603 -2.271 -9.957 1.00 88.69 91 HIS A O 1
ATOM 735 N N . GLN A 1 92 ? 8.824 -2.132 -10.260 1.00 91.06 92 GLN A N 1
ATOM 736 C CA . GLN A 1 92 ? 9.098 -1.545 -8.947 1.00 91.06 92 GLN A CA 1
ATOM 737 C C . GLN A 1 92 ? 8.394 -0.197 -8.769 1.00 91.06 92 GLN A C 1
ATOM 739 O O . GLN A 1 92 ? 7.761 0.021 -7.738 1.00 91.06 92 GLN A O 1
ATOM 744 N N . MET A 1 93 ? 8.400 0.661 -9.793 1.00 93.56 93 MET A N 1
ATOM 745 C CA . MET A 1 93 ? 7.664 1.927 -9.779 1.00 93.56 93 MET A CA 1
ATOM 746 C C . MET A 1 93 ? 6.161 1.722 -9.563 1.00 93.56 93 MET A C 1
ATOM 748 O O . MET A 1 93 ? 5.559 2.407 -8.738 1.00 93.56 93 MET A O 1
ATOM 752 N N . LYS A 1 94 ? 5.544 0.750 -10.249 1.00 91.94 94 LYS A N 1
ATOM 753 C CA . LYS A 1 94 ? 4.120 0.416 -10.059 1.00 91.94 94 LYS A CA 1
ATOM 754 C C . LYS A 1 94 ? 3.832 -0.101 -8.647 1.00 91.94 94 LYS A C 1
ATOM 756 O O . LYS A 1 94 ? 2.827 0.275 -8.050 1.00 91.94 94 LYS A O 1
ATOM 761 N N . VAL A 1 95 ? 4.716 -0.925 -8.085 1.00 91.50 95 VAL A N 1
ATOM 762 C CA . VAL A 1 95 ? 4.591 -1.406 -6.698 1.00 91.50 95 VAL A CA 1
ATOM 763 C C . VAL A 1 95 ? 4.726 -0.257 -5.693 1.00 91.50 95 VAL A C 1
ATOM 765 O O . VAL A 1 95 ? 3.980 -0.213 -4.714 1.00 91.50 95 VAL A O 1
ATOM 768 N N . ILE A 1 96 ? 5.639 0.688 -5.926 1.00 93.62 96 ILE A N 1
ATOM 769 C CA . ILE A 1 96 ? 5.776 1.890 -5.093 1.00 93.62 96 ILE A CA 1
ATOM 770 C C . ILE A 1 96 ? 4.501 2.732 -5.156 1.00 93.62 96 ILE A C 1
ATOM 772 O O . ILE A 1 96 ? 3.986 3.093 -4.103 1.00 93.62 96 ILE A O 1
ATOM 776 N N . GLN A 1 97 ? 3.923 2.948 -6.342 1.00 94.00 97 GLN A N 1
ATOM 777 C CA . GLN A 1 97 ? 2.653 3.673 -6.497 1.00 94.00 97 GLN A CA 1
ATOM 778 C C . GLN A 1 97 ? 1.506 3.041 -5.697 1.00 94.00 97 GLN A C 1
ATOM 780 O O . GLN A 1 97 ? 0.759 3.753 -5.028 1.00 94.00 97 GLN A O 1
ATOM 785 N N . LEU A 1 98 ? 1.390 1.707 -5.706 1.00 92.69 98 LEU A N 1
ATOM 786 C CA . LEU A 1 98 ? 0.391 1.003 -4.893 1.00 92.69 98 LEU A CA 1
ATOM 787 C C . LEU A 1 98 ? 0.609 1.224 -3.388 1.00 92.69 98 LEU A C 1
ATOM 789 O O . LEU A 1 98 ? -0.356 1.381 -2.639 1.00 92.69 98 LEU A O 1
ATOM 793 N N . ASN A 1 99 ? 1.866 1.243 -2.932 1.00 93.06 99 ASN A N 1
ATOM 794 C CA . ASN A 1 99 ? 2.170 1.539 -1.534 1.00 93.06 99 ASN A CA 1
ATOM 795 C C . ASN A 1 99 ? 1.888 3.006 -1.197 1.00 93.06 99 ASN A C 1
ATOM 797 O O . ASN A 1 99 ? 1.235 3.243 -0.187 1.00 93.06 99 ASN A O 1
ATOM 801 N N . LEU A 1 100 ? 2.290 3.965 -2.034 1.00 94.81 100 LEU A N 1
ATOM 802 C CA . LEU A 1 100 ? 1.971 5.383 -1.843 1.00 94.81 100 LEU A CA 1
ATOM 803 C C . LEU A 1 100 ? 0.464 5.569 -1.646 1.00 94.81 100 LEU A C 1
ATOM 805 O O . LEU A 1 100 ? 0.045 6.052 -0.601 1.00 94.81 100 LEU A O 1
ATOM 809 N N . GLN A 1 101 ? -0.360 5.047 -2.561 1.00 94.12 101 GLN A N 1
ATOM 810 C CA . GLN A 1 101 ? -1.820 5.111 -2.441 1.00 94.12 101 GLN A CA 1
ATOM 811 C C . GLN A 1 101 ? -2.328 4.545 -1.103 1.00 94.12 101 GLN A C 1
ATOM 813 O O . GLN A 1 101 ? -3.153 5.170 -0.432 1.00 94.12 101 GLN A O 1
ATOM 818 N N . ARG A 1 102 ? -1.841 3.365 -0.695 1.00 93.69 102 ARG A N 1
ATOM 819 C CA . ARG A 1 102 ? -2.272 2.717 0.552 1.00 93.69 102 ARG A CA 1
ATOM 820 C C . ARG A 1 102 ? -1.885 3.523 1.790 1.00 93.69 102 ARG A C 1
ATOM 822 O O . ARG A 1 102 ? -2.707 3.723 2.682 1.00 93.69 102 ARG A O 1
ATOM 829 N N . TRP A 1 103 ? -0.636 3.966 1.859 1.00 94.81 103 TRP A N 1
ATOM 830 C CA . TRP A 1 103 ? -0.096 4.645 3.033 1.00 94.81 103 TRP A CA 1
ATOM 831 C C . TRP A 1 103 ? -0.585 6.089 3.147 1.00 94.81 103 TRP A C 1
ATOM 833 O O . TRP A 1 103 ? -0.845 6.536 4.262 1.00 94.81 103 TRP A O 1
ATOM 843 N N . THR A 1 104 ? -0.832 6.774 2.028 1.00 95.50 104 THR A N 1
ATOM 844 C CA . THR A 1 104 ? -1.538 8.062 2.015 1.00 95.50 104 THR A CA 1
ATOM 845 C C . THR A 1 104 ? -2.931 7.909 2.611 1.00 95.50 104 THR A C 1
ATOM 847 O O . THR A 1 104 ? -3.300 8.675 3.497 1.00 95.50 104 THR A O 1
ATOM 850 N N . ARG A 1 105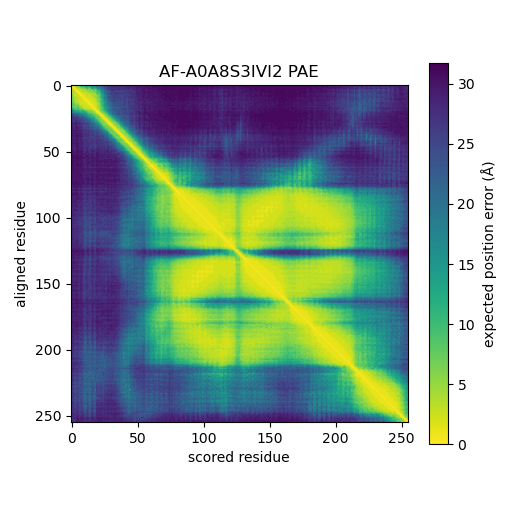 ? -3.674 6.858 2.237 1.00 93.75 105 ARG A N 1
ATOM 851 C CA . ARG A 1 105 ? -4.998 6.608 2.821 1.00 93.75 105 ARG A CA 1
ATOM 852 C C . ARG A 1 105 ? -4.938 6.382 4.335 1.00 93.75 105 ARG A C 1
ATOM 854 O O . ARG A 1 105 ? -5.784 6.896 5.065 1.00 93.75 105 ARG A O 1
ATOM 861 N N . TYR A 1 106 ? -3.945 5.633 4.819 1.00 93.81 106 TYR A N 1
ATOM 862 C CA . TYR A 1 106 ? -3.731 5.458 6.261 1.00 93.81 106 TYR A CA 1
ATOM 863 C C . TYR A 1 106 ? -3.397 6.778 6.963 1.00 93.81 106 TYR A C 1
ATOM 865 O O . TYR A 1 106 ? -3.850 6.994 8.086 1.00 93.81 106 TYR A O 1
ATOM 873 N N . TYR A 1 107 ? -2.608 7.640 6.320 1.00 94.44 107 TYR A N 1
ATOM 874 C CA . TYR A 1 107 ? -2.239 8.948 6.851 1.00 94.44 107 TYR A CA 1
ATOM 875 C C . TYR A 1 107 ? -3.449 9.873 6.977 1.00 94.44 107 TYR A C 1
ATOM 877 O O . TYR A 1 107 ? -3.692 10.389 8.062 1.00 94.44 107 TYR A O 1
ATOM 885 N N . GLU A 1 108 ? -4.226 10.037 5.904 1.00 93.12 108 GLU A N 1
ATOM 886 C CA . GLU A 1 108 ? -5.408 10.910 5.867 1.00 93.12 108 GLU A CA 1
ATOM 887 C C . GLU A 1 108 ? -6.400 10.542 6.973 1.00 93.12 108 GLU A C 1
ATOM 889 O O . GLU A 1 108 ? -6.715 11.362 7.833 1.00 93.12 108 GLU A O 1
ATOM 894 N N . VAL A 1 109 ? -6.810 9.270 7.022 1.00 90.81 109 VAL A N 1
ATOM 895 C CA . VAL A 1 109 ? -7.751 8.783 8.041 1.00 90.81 109 VAL A CA 1
ATOM 896 C C . VAL A 1 109 ? -7.154 8.890 9.444 1.00 90.81 109 VAL A C 1
ATOM 898 O O . VAL A 1 109 ? -7.840 9.268 10.393 1.00 90.81 109 VAL A O 1
ATOM 901 N N . GLY A 1 110 ? -5.870 8.577 9.599 1.00 90.00 110 GLY A N 1
ATOM 902 C CA . GLY A 1 110 ? -5.198 8.654 10.887 1.00 90.00 110 GLY A CA 1
ATOM 903 C C . GLY A 1 110 ? -5.093 10.078 11.431 1.00 90.00 110 GLY A C 1
ATOM 904 O O . GLY A 1 110 ? -5.299 10.290 12.623 1.00 90.00 110 GLY A O 1
ATOM 905 N N . VAL A 1 111 ? -4.817 11.064 10.578 1.00 90.00 111 VAL A N 1
ATOM 906 C CA . VAL A 1 111 ? -4.700 12.473 10.975 1.00 90.00 111 VAL A CA 1
ATOM 907 C C . VAL A 1 111 ? -6.067 13.102 11.228 1.00 90.00 111 VAL A C 1
ATOM 909 O O . VAL A 1 111 ? -6.231 13.789 12.236 1.00 90.00 111 VAL A O 1
ATOM 912 N N . GLU A 1 112 ? -7.040 12.873 10.345 1.00 88.31 112 GLU A N 1
ATOM 913 C CA . GLU A 1 112 ? -8.373 13.479 10.445 1.00 88.31 112 GLU A CA 1
ATOM 914 C C . GLU A 1 112 ? -9.189 12.863 11.580 1.00 88.31 112 GLU A C 1
ATOM 916 O O . GLU A 1 112 ? -9.752 13.570 12.416 1.00 88.31 112 GLU A O 1
ATOM 921 N N . GLU A 1 113 ? -9.212 11.533 11.641 1.00 85.12 113 GLU A N 1
ATOM 922 C CA . GLU A 1 113 ? -10.096 10.790 12.532 1.00 85.12 113 GLU A CA 1
ATOM 923 C C . GLU A 1 113 ? -9.360 10.228 13.747 1.00 85.12 113 GLU A C 1
ATOM 925 O O . GLU A 1 113 ? -10.001 9.664 14.628 1.00 85.12 113 GLU A O 1
ATOM 930 N N . GLN A 1 114 ? -8.032 10.344 13.861 1.00 85.69 114 GLN A N 1
ATOM 931 C CA . GLN A 1 114 ? -7.260 9.694 14.938 1.00 85.69 114 GLN A CA 1
ATOM 932 C C . GLN A 1 114 ? -7.481 8.170 14.971 1.00 85.69 114 GLN A C 1
ATOM 934 O O . GLN A 1 114 ? -7.521 7.538 16.030 1.00 85.69 114 GLN A O 1
ATOM 939 N N . LEU A 1 115 ? -7.694 7.567 13.797 1.00 87.06 115 LEU A N 1
ATOM 940 C CA . LEU A 1 115 ? -7.938 6.138 13.623 1.00 87.06 115 LEU A CA 1
ATOM 941 C C . LEU A 1 115 ? -6.831 5.523 12.775 1.00 87.06 115 LEU A C 1
ATOM 943 O O . LEU A 1 115 ? -6.760 5.703 11.564 1.00 87.06 115 LEU A O 1
ATOM 947 N N . TRP A 1 116 ? -5.958 4.770 13.435 1.00 88.25 116 TRP A N 1
ATOM 948 C CA . TRP A 1 116 ? -4.760 4.213 12.813 1.00 88.25 116 TRP A CA 1
ATOM 949 C C . TRP A 1 116 ? -4.947 2.734 12.470 1.00 88.25 116 TRP A C 1
ATOM 951 O O . TRP A 1 116 ? -5.442 1.957 13.301 1.00 88.25 116 TRP A O 1
ATOM 961 N N . SER A 1 117 ? -4.511 2.343 11.268 1.00 88.00 117 SER A N 1
ATOM 962 C CA . SER A 1 117 ? -4.561 0.951 10.810 1.00 88.00 117 SER A CA 1
ATOM 963 C C . SER A 1 117 ? -3.749 0.033 11.725 1.00 88.00 117 SER A C 1
ATOM 965 O O . SER A 1 117 ? -2.772 0.453 12.360 1.00 88.00 117 SER A O 1
ATOM 967 N N . ILE A 1 118 ? -4.134 -1.245 11.805 1.00 84.62 118 ILE A N 1
ATOM 968 C CA . ILE A 1 118 ? -3.359 -2.227 12.578 1.00 84.62 118 ILE A CA 1
ATOM 969 C C . ILE A 1 118 ? -1.933 -2.351 12.024 1.00 84.62 118 ILE A C 1
ATOM 971 O O . ILE A 1 118 ? -0.987 -2.423 12.804 1.00 84.62 118 ILE A O 1
ATOM 975 N N . GLU A 1 119 ? -1.765 -2.290 10.700 1.00 86.94 119 GLU A N 1
ATOM 976 C CA . GLU A 1 119 ? -0.454 -2.343 10.035 1.00 86.94 119 GLU A CA 1
ATOM 977 C C . GLU A 1 119 ? 0.482 -1.227 10.535 1.00 86.94 119 GLU A C 1
ATOM 979 O O . GLU A 1 119 ? 1.638 -1.491 10.870 1.00 86.94 119 GLU A O 1
ATOM 984 N N . VAL A 1 120 ? -0.025 0.003 10.676 1.00 88.31 120 VAL A N 1
ATOM 985 C CA . VAL A 1 120 ? 0.730 1.143 11.228 1.00 88.31 120 VAL A CA 1
ATOM 986 C C . VAL A 1 120 ? 1.103 0.898 12.693 1.00 88.31 120 VAL A C 1
ATOM 988 O O . VAL A 1 120 ? 2.255 1.092 13.092 1.00 88.31 120 VAL A O 1
ATOM 991 N N . LYS A 1 121 ? 0.145 0.428 13.502 1.00 85.25 121 LYS A N 1
ATOM 992 C CA . LYS A 1 121 ? 0.353 0.146 14.934 1.00 85.25 121 LYS A CA 1
ATOM 993 C C . LYS A 1 121 ? 1.388 -0.964 15.161 1.00 85.25 121 LYS A C 1
ATOM 995 O O . LYS A 1 121 ? 2.184 -0.880 16.096 1.00 85.25 121 LYS A O 1
ATOM 1000 N N . GLU A 1 122 ? 1.395 -1.995 14.317 1.00 85.50 122 GLU A N 1
ATOM 1001 C CA . GLU A 1 122 ? 2.350 -3.107 14.380 1.00 85.50 122 GLU A CA 1
ATOM 1002 C C . GLU A 1 122 ? 3.776 -2.654 14.040 1.00 85.50 122 GLU A C 1
ATOM 1004 O O . GLU A 1 122 ? 4.723 -3.009 14.750 1.00 85.50 122 GLU A O 1
ATOM 1009 N N . LYS A 1 123 ? 3.938 -1.819 13.004 1.00 82.88 123 LYS A N 1
ATOM 1010 C CA . LYS A 1 123 ? 5.248 -1.310 12.563 1.00 82.88 123 LYS A CA 1
ATOM 1011 C C . LYS A 1 123 ? 5.974 -0.497 13.631 1.00 82.88 123 LYS A C 1
ATOM 1013 O O . LYS A 1 123 ? 7.187 -0.630 13.764 1.00 82.88 123 LYS A O 1
ATOM 1018 N N . LEU A 1 124 ? 5.243 0.283 14.423 1.00 78.12 124 LEU A N 1
ATOM 1019 C CA . LEU A 1 124 ? 5.813 1.100 15.499 1.00 78.12 124 LEU A CA 1
ATOM 1020 C C . LEU A 1 124 ? 5.938 0.374 16.850 1.00 78.12 124 LEU A C 1
ATOM 1022 O O . LEU A 1 124 ? 6.456 0.961 17.794 1.00 78.12 124 LEU A O 1
ATOM 1026 N N . SER A 1 125 ? 5.517 -0.897 16.947 1.00 61.78 125 SER A N 1
ATOM 1027 C CA . SER A 1 125 ? 5.703 -1.774 18.117 1.00 61.78 125 SER A CA 1
ATOM 1028 C C . SER A 1 125 ? 5.482 -1.084 19.477 1.00 61.78 125 SER A C 1
ATOM 1030 O O . SER A 1 125 ? 6.427 -0.753 20.186 1.00 61.78 125 SER A O 1
ATOM 1032 N N . VAL A 1 126 ? 4.209 -0.911 19.855 1.00 52.66 126 VAL A N 1
ATOM 1033 C CA . VAL A 1 126 ? 3.674 -0.713 21.226 1.00 52.66 126 VAL A CA 1
ATOM 1034 C C . VAL A 1 126 ? 4.686 -0.219 22.278 1.00 52.66 126 VAL A C 1
ATOM 1036 O O . VAL A 1 126 ? 5.086 -0.984 23.155 1.00 52.66 126 VAL A O 1
ATOM 1039 N N . LYS A 1 127 ? 5.044 1.071 22.257 1.00 52.31 127 LYS A N 1
ATOM 1040 C CA . LYS A 1 127 ? 5.511 1.799 23.462 1.00 52.31 127 LYS A CA 1
ATOM 1041 C C . LYS A 1 127 ? 5.095 3.267 23.520 1.00 52.31 127 LYS A C 1
ATOM 1043 O O . LYS A 1 127 ? 5.114 3.841 24.605 1.00 52.31 127 LYS A O 1
ATOM 1048 N N . THR A 1 128 ? 4.679 3.868 22.414 1.00 53.72 128 THR A N 1
ATOM 1049 C CA . THR A 1 128 ? 4.230 5.259 22.384 1.00 53.72 128 THR A CA 1
ATOM 1050 C C . THR A 1 128 ? 2.705 5.312 22.340 1.00 53.72 128 THR A C 1
ATOM 1052 O O . THR A 1 128 ? 2.072 4.870 21.389 1.00 53.72 128 THR A O 1
ATOM 1055 N N . SER A 1 129 ? 2.094 5.860 23.393 1.00 61.56 129 SER A N 1
ATOM 1056 C CA . SER A 1 129 ? 0.692 6.304 23.364 1.00 61.56 129 SER A CA 1
ATOM 1057 C C . SER A 1 129 ? 0.518 7.619 22.595 1.00 61.56 129 SER A C 1
ATOM 1059 O O . SER A 1 129 ? -0.576 8.168 22.563 1.00 61.56 129 SER A O 1
ATOM 1061 N N . ASP A 1 130 ? 1.610 8.160 22.050 1.00 78.38 130 ASP A N 1
ATOM 1062 C CA . ASP A 1 130 ? 1.625 9.407 21.304 1.00 78.38 130 ASP A CA 1
ATOM 1063 C C . ASP A 1 130 ? 1.274 9.137 19.841 1.00 78.38 130 ASP A C 1
ATOM 1065 O O . ASP A 1 130 ? 2.105 8.676 19.057 1.00 78.38 130 ASP A O 1
ATOM 1069 N N . GLU A 1 131 ? 0.027 9.429 19.482 1.00 78.69 131 GLU A N 1
ATOM 1070 C CA . GLU A 1 131 ? -0.487 9.249 18.124 1.00 78.69 131 GLU A CA 1
ATOM 1071 C C . GLU A 1 131 ? 0.249 10.100 17.086 1.00 78.69 131 GLU A C 1
ATOM 1073 O O . GLU A 1 131 ? 0.304 9.730 15.913 1.00 78.69 131 GLU A O 1
ATOM 1078 N N . LYS A 1 132 ? 0.908 11.188 17.510 1.00 84.25 132 LYS A N 1
ATOM 1079 C CA . LYS A 1 132 ? 1.741 12.002 16.615 1.00 84.25 132 LYS A CA 1
ATOM 1080 C C . LYS A 1 132 ? 2.896 11.201 16.019 1.00 84.25 132 LYS A C 1
ATOM 1082 O O . LYS A 1 132 ? 3.321 11.493 14.906 1.00 84.25 132 LYS A O 1
ATOM 1087 N N . GLN A 1 133 ? 3.378 10.173 16.720 1.00 87.12 133 GLN A N 1
ATOM 1088 C CA . GLN A 1 133 ? 4.440 9.303 16.214 1.00 87.12 133 GLN A CA 1
ATOM 1089 C C . GLN A 1 133 ? 3.974 8.459 15.022 1.00 87.12 133 GLN A C 1
ATOM 1091 O O . GLN A 1 133 ? 4.774 8.212 14.124 1.00 87.12 133 GLN A O 1
ATOM 1096 N N . TYR A 1 134 ? 2.696 8.059 14.969 1.00 89.19 134 TYR A N 1
ATOM 1097 C CA . TYR A 1 134 ? 2.147 7.345 13.810 1.00 89.19 134 TYR A CA 1
ATOM 1098 C C . TYR A 1 134 ? 2.149 8.238 12.568 1.00 89.19 134 TYR A C 1
ATOM 1100 O O . TYR A 1 134 ? 2.626 7.816 11.517 1.00 89.19 134 TYR A O 1
ATOM 1108 N N . ALA A 1 135 ? 1.697 9.489 12.709 1.00 90.88 135 ALA A N 1
ATOM 1109 C CA . ALA A 1 135 ? 1.698 10.464 11.621 1.00 90.88 135 ALA A CA 1
ATOM 1110 C C . ALA A 1 135 ? 3.119 10.744 11.102 1.00 90.88 135 ALA A C 1
ATOM 1112 O O . ALA A 1 135 ? 3.350 10.701 9.897 1.00 90.88 135 ALA A O 1
ATOM 1113 N N . ILE A 1 136 ? 4.077 10.981 12.008 1.00 91.56 136 ILE A N 1
ATOM 1114 C CA . ILE A 1 136 ? 5.482 11.234 11.647 1.00 91.56 136 ILE A CA 1
ATOM 1115 C C . ILE A 1 136 ? 6.079 10.032 10.912 1.00 91.56 136 ILE A C 1
ATOM 1117 O O . ILE A 1 136 ? 6.721 10.210 9.881 1.00 91.56 136 ILE A O 1
ATOM 1121 N N . TYR A 1 137 ? 5.850 8.818 11.416 1.00 91.44 137 TYR A N 1
ATOM 1122 C CA . TYR A 1 137 ? 6.348 7.600 10.783 1.00 91.44 137 TYR A CA 1
ATOM 1123 C C . TYR A 1 137 ? 5.799 7.419 9.369 1.00 91.44 137 TYR A C 1
ATOM 1125 O O . TYR A 1 137 ? 6.566 7.154 8.447 1.00 91.44 137 TYR A O 1
ATOM 1133 N N . ILE A 1 138 ? 4.483 7.567 9.186 1.00 93.81 138 ILE A N 1
ATOM 1134 C CA . ILE A 1 138 ? 3.883 7.410 7.860 1.00 93.81 138 ILE A CA 1
ATOM 1135 C C . ILE A 1 138 ? 4.404 8.491 6.913 1.00 93.81 138 ILE A C 1
ATOM 1137 O O . ILE A 1 138 ? 4.744 8.162 5.785 1.00 93.81 138 ILE A O 1
ATOM 1141 N N . GLN A 1 139 ? 4.531 9.742 7.368 1.00 95.12 139 GLN A N 1
ATOM 1142 C CA . GLN A 1 139 ? 5.089 10.816 6.545 1.00 95.12 139 GLN A CA 1
ATOM 1143 C C . GLN A 1 139 ? 6.515 10.491 6.086 1.00 95.12 139 GLN A C 1
ATOM 1145 O O . GLN A 1 139 ? 6.795 10.554 4.898 1.00 95.12 139 GLN A O 1
ATOM 1150 N N . GLN A 1 140 ? 7.390 10.070 7.004 1.00 94.44 140 GLN A N 1
ATOM 1151 C CA . GLN A 1 140 ? 8.757 9.662 6.662 1.00 94.44 140 GLN A CA 1
ATOM 1152 C C . GLN A 1 140 ? 8.773 8.512 5.654 1.00 94.44 140 GLN A C 1
ATOM 1154 O O . GLN A 1 140 ? 9.557 8.522 4.713 1.00 94.44 140 GLN A O 1
ATOM 1159 N N . TYR A 1 141 ? 7.888 7.531 5.832 1.00 94.56 141 TYR A N 1
ATOM 1160 C CA . TYR A 1 141 ? 7.787 6.404 4.916 1.00 94.56 141 TYR A CA 1
ATOM 1161 C C . TYR A 1 141 ? 7.269 6.814 3.528 1.00 94.56 141 TYR A C 1
ATOM 1163 O O . TYR A 1 141 ? 7.752 6.299 2.523 1.00 94.56 141 TYR A O 1
ATOM 1171 N N . LEU A 1 142 ? 6.317 7.747 3.452 1.00 96.44 142 LEU A N 1
ATOM 1172 C CA . LEU A 1 142 ? 5.853 8.318 2.186 1.00 96.44 142 LEU A CA 1
ATOM 1173 C C . LEU A 1 142 ? 6.982 9.082 1.483 1.00 96.44 142 LEU A C 1
ATOM 1175 O O . LEU A 1 142 ? 7.227 8.832 0.307 1.00 96.44 142 LEU A O 1
ATOM 1179 N N . ASP A 1 143 ? 7.733 9.906 2.217 1.00 96.56 143 ASP A N 1
ATOM 1180 C CA . ASP A 1 143 ? 8.878 10.643 1.673 1.00 96.56 143 ASP A CA 1
ATOM 1181 C C . ASP A 1 143 ? 9.968 9.681 1.140 1.00 96.56 143 ASP A C 1
ATOM 1183 O O . ASP A 1 143 ? 10.559 9.918 0.085 1.00 96.56 143 ASP A O 1
ATOM 1187 N N . GLU A 1 144 ? 10.228 8.565 1.835 1.00 96.19 144 GLU A N 1
ATOM 1188 C CA . GLU A 1 144 ? 11.142 7.509 1.369 1.00 96.19 144 GLU A CA 1
ATOM 1189 C C . GLU A 1 144 ? 10.653 6.844 0.073 1.00 96.19 144 GLU A C 1
ATOM 1191 O O . GLU A 1 144 ? 11.458 6.553 -0.817 1.00 96.19 144 GLU A O 1
ATOM 1196 N N . LEU A 1 145 ? 9.347 6.585 -0.041 1.00 95.56 145 LEU A N 1
ATOM 1197 C CA . LEU A 1 145 ? 8.750 6.006 -1.244 1.00 95.56 145 LEU A CA 1
ATOM 1198 C C . LEU A 1 145 ? 8.822 6.971 -2.431 1.00 95.56 145 LEU A C 1
ATOM 1200 O O . LEU A 1 145 ? 9.166 6.534 -3.530 1.00 95.56 145 LEU A O 1
ATOM 1204 N N . ASP A 1 146 ? 8.558 8.260 -2.218 1.00 96.31 146 ASP A N 1
ATOM 1205 C CA . ASP A 1 146 ? 8.665 9.284 -3.261 1.00 96.31 146 ASP A CA 1
ATOM 1206 C C . ASP A 1 146 ? 10.109 9.412 -3.767 1.00 96.31 146 ASP A C 1
ATOM 1208 O O . ASP A 1 146 ? 10.347 9.387 -4.975 1.00 96.31 146 ASP A O 1
ATOM 1212 N N . GLN A 1 147 ? 11.100 9.423 -2.868 1.00 96.19 147 GLN A N 1
ATOM 1213 C CA . GLN A 1 147 ? 12.517 9.432 -3.257 1.00 96.19 147 GLN A CA 1
ATOM 1214 C C . GLN A 1 147 ? 12.909 8.192 -4.073 1.00 96.19 147 GLN A C 1
ATOM 1216 O O . GLN A 1 147 ? 13.634 8.299 -5.066 1.00 96.19 147 GLN A O 1
ATOM 1221 N N . GLN A 1 148 ? 12.435 7.006 -3.679 1.00 95.38 148 GLN A N 1
ATOM 1222 C CA . GLN A 1 148 ? 12.667 5.776 -4.443 1.00 95.38 148 GLN A CA 1
ATOM 1223 C C . GLN A 1 148 ? 11.999 5.834 -5.820 1.00 95.38 148 GLN A C 1
ATOM 1225 O O . GLN A 1 148 ? 12.595 5.401 -6.808 1.00 95.38 148 GLN A O 1
ATOM 1230 N N . PHE A 1 149 ? 10.788 6.389 -5.898 1.00 95.19 149 PHE A N 1
ATOM 1231 C CA . PHE A 1 149 ? 10.069 6.562 -7.154 1.00 95.19 149 PHE A CA 1
ATOM 1232 C C . PHE A 1 149 ? 10.821 7.497 -8.107 1.00 95.19 149 PHE A C 1
ATOM 1234 O O . PHE A 1 149 ? 11.049 7.138 -9.262 1.00 95.19 149 PHE A O 1
ATOM 1241 N N . GLU A 1 150 ? 11.260 8.660 -7.621 1.00 95.81 150 GLU A N 1
ATOM 1242 C CA . GLU A 1 150 ? 12.049 9.614 -8.405 1.00 95.81 150 GLU A CA 1
ATOM 1243 C C . GLU A 1 150 ? 13.367 9.002 -8.888 1.00 95.81 150 GLU A C 1
ATOM 1245 O O . GLU A 1 150 ? 13.748 9.179 -10.048 1.00 95.81 150 GLU A O 1
ATOM 1250 N N . HIS A 1 151 ? 14.049 8.240 -8.031 1.00 95.06 151 HIS A N 1
ATOM 1251 C CA . HIS A 1 151 ? 15.284 7.558 -8.404 1.00 95.06 15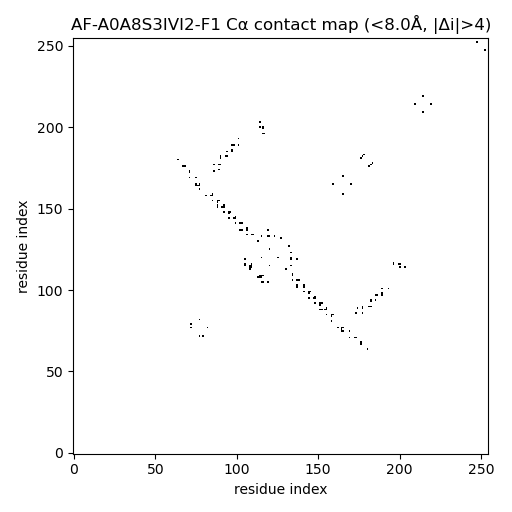1 HIS A CA 1
ATOM 1252 C C . HIS A 1 151 ? 15.065 6.538 -9.529 1.00 95.06 151 HIS A C 1
ATOM 1254 O O . HIS A 1 151 ? 15.806 6.540 -10.514 1.00 95.06 151 HIS A O 1
ATOM 1260 N N . LEU A 1 152 ? 14.030 5.699 -9.423 1.00 93.25 152 LEU A N 1
ATOM 1261 C CA . LEU A 1 152 ? 13.692 4.723 -10.462 1.00 93.25 152 LEU A CA 1
ATOM 1262 C C . LEU A 1 152 ? 13.232 5.394 -11.758 1.00 93.25 152 LEU A C 1
ATOM 1264 O O . LEU A 1 152 ? 13.575 4.919 -12.838 1.00 93.25 152 LEU A O 1
ATOM 1268 N N . GLN A 1 153 ? 12.512 6.515 -11.673 1.00 94.06 153 GLN A N 1
ATOM 1269 C CA . GLN A 1 153 ? 12.138 7.304 -12.847 1.00 94.06 153 GLN A CA 1
ATOM 1270 C C . GLN A 1 153 ? 13.386 7.811 -13.581 1.00 94.06 153 GLN A C 1
ATOM 1272 O O . GLN A 1 153 ? 13.482 7.673 -14.798 1.00 94.06 153 GLN A O 1
ATOM 1277 N N . GLN A 1 154 ? 14.376 8.337 -12.853 1.00 93.94 154 GLN A N 1
ATOM 1278 C CA . GLN A 1 154 ? 15.639 8.790 -13.443 1.00 93.94 154 GLN A CA 1
ATOM 1279 C C . GLN A 1 154 ? 16.435 7.638 -14.074 1.00 93.94 154 GLN A C 1
ATOM 1281 O O . GLN A 1 154 ? 17.000 7.809 -15.158 1.00 93.94 154 GLN A O 1
ATOM 1286 N N . GLN A 1 155 ? 16.473 6.469 -13.422 1.00 91.19 155 GLN A N 1
ATOM 1287 C CA . GLN A 1 155 ? 17.098 5.265 -13.979 1.00 91.19 155 GLN A CA 1
ATOM 1288 C C . GLN A 1 155 ? 16.398 4.826 -15.268 1.00 91.19 155 GLN A C 1
ATOM 1290 O O . GLN A 1 155 ? 17.056 4.660 -16.291 1.00 91.19 155 GLN A O 1
ATOM 1295 N N . LEU A 1 156 ? 15.066 4.745 -15.255 1.00 90.62 156 LEU A N 1
ATOM 1296 C CA . LEU A 1 156 ? 14.267 4.384 -16.423 1.00 90.62 156 LEU A CA 1
ATOM 1297 C C . LEU A 1 156 ? 14.483 5.364 -17.584 1.00 90.62 156 LEU A C 1
ATOM 1299 O O . LEU A 1 156 ? 14.663 4.938 -18.723 1.00 90.62 156 LEU A O 1
ATOM 1303 N N . ASP A 1 157 ? 14.505 6.668 -17.313 1.00 90.12 157 ASP A N 1
ATOM 1304 C CA . ASP A 1 157 ? 14.745 7.690 -18.335 1.00 90.12 157 ASP A CA 1
ATOM 1305 C C . ASP A 1 157 ? 16.158 7.586 -18.931 1.00 90.12 157 ASP A C 1
ATOM 1307 O O . ASP A 1 157 ? 16.355 7.830 -20.125 1.00 90.12 157 ASP A O 1
ATOM 1311 N N . SER A 1 158 ? 17.151 7.216 -18.117 1.00 88.44 158 SER A N 1
ATOM 1312 C CA . SER A 1 158 ? 18.517 6.940 -18.570 1.00 88.44 158 SER A CA 1
ATOM 1313 C C . SER A 1 158 ? 18.574 5.685 -19.446 1.00 88.44 158 SER A C 1
ATOM 1315 O O . SER A 1 158 ? 19.120 5.733 -20.550 1.00 88.44 158 SER A O 1
ATOM 1317 N N . ASP A 1 159 ? 17.960 4.589 -19.002 1.00 85.06 159 ASP A N 1
ATOM 1318 C CA . ASP A 1 159 ? 17.911 3.325 -19.743 1.00 85.06 159 ASP A CA 1
ATOM 1319 C C . ASP A 1 159 ? 17.233 3.520 -21.104 1.00 85.06 159 ASP A C 1
ATOM 1321 O O . ASP A 1 159 ? 17.770 3.121 -22.138 1.00 85.06 159 ASP A O 1
ATOM 1325 N N . LYS A 1 160 ? 16.112 4.250 -21.136 1.00 85.12 160 LYS A N 1
ATOM 1326 C CA . LYS A 1 160 ? 15.403 4.605 -22.373 1.00 85.12 160 LYS A CA 1
ATOM 1327 C C . LYS A 1 160 ? 16.255 5.425 -23.339 1.00 85.12 160 LYS A C 1
ATOM 1329 O O . LYS A 1 160 ? 16.242 5.153 -24.536 1.00 85.12 160 LYS A O 1
ATOM 1334 N N . LYS A 1 161 ? 17.017 6.412 -22.852 1.00 83.50 161 LYS A N 1
ATOM 1335 C CA . LYS A 1 161 ? 17.915 7.219 -23.705 1.00 83.50 161 LYS A CA 1
ATOM 1336 C C . LYS A 1 161 ? 19.018 6.380 -24.344 1.00 83.50 161 LYS A C 1
ATOM 1338 O O . LYS A 1 161 ? 19.407 6.654 -25.478 1.00 83.50 161 LYS A O 1
ATOM 1343 N N . ASN A 1 162 ? 19.505 5.368 -23.632 1.00 78.94 162 ASN A N 1
ATOM 1344 C CA . ASN A 1 162 ? 20.534 4.460 -24.136 1.00 78.94 162 ASN A CA 1
ATOM 1345 C C . ASN A 1 162 ? 19.973 3.458 -25.164 1.00 78.94 162 ASN A C 1
ATOM 1347 O O . ASN A 1 162 ? 20.719 2.940 -25.995 1.00 78.94 162 ASN A O 1
ATOM 1351 N N . LEU A 1 163 ? 18.655 3.239 -25.170 1.00 77.88 163 LEU A N 1
ATOM 1352 C CA . LEU A 1 163 ? 17.952 2.294 -26.036 1.00 77.88 163 LEU A CA 1
ATOM 1353 C C . LEU A 1 163 ? 17.193 3.013 -27.158 1.00 77.88 163 LEU A C 1
ATOM 1355 O O . LEU A 1 163 ? 15.966 3.046 -27.188 1.00 77.88 163 LEU A O 1
ATOM 1359 N N . SER A 1 164 ? 17.931 3.522 -28.149 1.00 67.69 164 SER A N 1
ATOM 1360 C CA . SER A 1 164 ? 17.365 4.184 -29.347 1.00 67.69 164 SER A CA 1
ATOM 1361 C C . SER A 1 164 ? 16.368 3.339 -30.167 1.00 67.69 164 SER A C 1
ATOM 1363 O O . SER A 1 164 ? 15.686 3.869 -31.039 1.00 67.69 164 SER A O 1
ATOM 1365 N N . GLN A 1 165 ? 16.287 2.032 -29.898 1.00 70.38 165 GLN A N 1
ATOM 1366 C CA . GLN A 1 165 ? 15.412 1.066 -30.568 1.00 70.38 165 GLN A CA 1
ATOM 1367 C C . GLN A 1 165 ? 14.149 0.723 -29.757 1.00 70.38 165 GLN A C 1
ATOM 1369 O O . GLN A 1 165 ? 13.320 -0.059 -30.226 1.00 70.38 165 GLN A O 1
ATOM 1374 N N . LEU A 1 166 ? 13.978 1.286 -28.554 1.00 76.94 166 LEU A N 1
ATOM 1375 C CA . LEU A 1 166 ? 12.743 1.131 -27.793 1.00 76.94 166 LEU A CA 1
ATOM 1376 C C . LEU A 1 166 ? 11.628 1.925 -28.487 1.00 76.94 166 LEU A C 1
ATOM 1378 O O . LEU A 1 166 ? 11.580 3.149 -28.421 1.00 76.94 166 LEU A O 1
ATOM 1382 N N . THR A 1 167 ? 10.749 1.213 -29.186 1.00 77.44 167 THR A N 1
ATOM 1383 C CA . THR A 1 167 ? 9.571 1.802 -29.834 1.00 77.44 167 THR A CA 1
ATOM 1384 C C . THR A 1 167 ? 8.380 1.815 -28.883 1.00 77.44 167 THR A C 1
ATOM 1386 O O . THR A 1 167 ? 8.284 0.956 -28.004 1.00 77.44 167 THR A O 1
ATOM 1389 N N . ASP A 1 168 ? 7.424 2.714 -29.121 1.00 78.88 168 ASP A N 1
ATOM 1390 C CA . ASP A 1 168 ? 6.168 2.787 -28.360 1.00 78.88 168 ASP A CA 1
ATOM 1391 C C . ASP A 1 168 ? 5.434 1.435 -28.314 1.00 78.88 168 ASP A C 1
ATOM 1393 O O . ASP A 1 168 ? 4.876 1.057 -27.288 1.00 78.88 168 ASP A O 1
ATOM 1397 N N . ASN A 1 169 ? 5.495 0.653 -29.399 1.00 74.62 169 ASN A N 1
ATOM 1398 C CA . ASN A 1 169 ? 4.904 -0.686 -29.452 1.00 74.62 169 ASN A CA 1
ATOM 1399 C C . ASN A 1 169 ? 5.600 -1.676 -28.511 1.00 74.62 169 ASN A C 1
ATOM 1401 O O . ASN A 1 169 ? 4.933 -2.487 -27.876 1.00 74.62 169 ASN A O 1
ATOM 1405 N N . ILE A 1 170 ? 6.934 -1.652 -28.426 1.00 77.06 170 ILE A N 1
ATOM 1406 C CA . ILE A 1 170 ? 7.663 -2.507 -27.477 1.00 77.06 170 ILE A CA 1
ATOM 1407 C C . ILE A 1 170 ? 7.324 -2.059 -26.058 1.00 77.06 170 ILE A C 1
ATOM 1409 O O . ILE A 1 170 ? 7.009 -2.894 -25.217 1.00 77.06 170 ILE A O 1
ATOM 1413 N N . GLU A 1 171 ? 7.323 -0.750 -25.808 1.00 81.94 171 GLU A N 1
ATOM 1414 C CA . GLU A 1 171 ? 6.994 -0.202 -24.499 1.00 81.94 171 GLU A CA 1
ATOM 1415 C C . GLU A 1 171 ? 5.585 -0.606 -24.033 1.00 81.94 171 GLU A C 1
ATOM 1417 O O . GLU A 1 171 ? 5.419 -1.022 -22.885 1.00 81.94 171 GLU A O 1
ATOM 1422 N N . HIS A 1 172 ? 4.606 -0.573 -24.939 1.00 83.06 172 HIS A N 1
ATOM 1423 C CA . HIS A 1 172 ? 3.240 -1.010 -24.677 1.00 83.06 172 HIS A CA 1
ATOM 1424 C C . HIS A 1 172 ? 3.159 -2.491 -24.280 1.00 83.06 172 HIS A C 1
ATOM 1426 O O . HIS A 1 172 ? 2.562 -2.812 -23.255 1.00 83.06 172 HIS A O 1
ATOM 1432 N N . HIS A 1 173 ? 3.812 -3.392 -25.023 1.00 79.38 173 HIS A N 1
ATOM 1433 C CA . HIS A 1 173 ? 3.825 -4.819 -24.674 1.00 79.38 173 HIS A CA 1
ATOM 1434 C C . HIS A 1 173 ? 4.504 -5.085 -23.323 1.00 79.38 173 HIS A C 1
ATOM 1436 O O . HIS A 1 173 ? 4.078 -5.970 -22.579 1.00 79.38 173 HIS A O 1
ATOM 1442 N N . LEU A 1 174 ? 5.545 -4.318 -22.977 1.00 82.00 174 LEU A N 1
ATOM 1443 C CA . LEU A 1 174 ? 6.172 -4.405 -21.657 1.00 82.00 174 LEU A CA 1
ATOM 1444 C C . LEU A 1 174 ? 5.198 -3.988 -20.550 1.00 82.00 174 LEU A C 1
ATOM 1446 O O . LEU A 1 174 ? 5.114 -4.668 -19.528 1.00 82.00 174 LEU A O 1
ATOM 1450 N N . ASP A 1 175 ? 4.448 -2.905 -20.753 1.00 85.25 175 ASP A N 1
ATOM 1451 C CA . ASP A 1 175 ? 3.439 -2.454 -19.793 1.00 85.25 175 ASP A CA 1
ATOM 1452 C C . ASP A 1 175 ? 2.314 -3.480 -19.625 1.00 85.25 175 ASP A C 1
ATOM 1454 O O . ASP A 1 175 ? 1.949 -3.800 -18.492 1.00 85.25 175 ASP A O 1
ATOM 1458 N N . GLU A 1 176 ? 1.811 -4.060 -20.719 1.00 81.06 176 GLU A N 1
ATOM 1459 C CA . GLU A 1 176 ? 0.813 -5.135 -20.665 1.00 81.06 176 GLU A CA 1
ATOM 1460 C C . GLU A 1 176 ? 1.342 -6.371 -19.931 1.00 81.06 176 GLU A C 1
ATOM 1462 O O . GLU A 1 176 ? 0.643 -6.947 -19.093 1.00 81.06 176 GLU A O 1
ATOM 1467 N N . PHE A 1 177 ? 2.588 -6.769 -20.198 1.00 81.69 177 PHE A N 1
ATOM 1468 C CA . PHE A 1 177 ? 3.227 -7.884 -19.505 1.00 81.69 177 PHE A CA 1
ATOM 1469 C C . PHE A 1 177 ? 3.330 -7.625 -17.996 1.00 81.69 177 PHE A C 1
ATOM 1471 O O . PHE A 1 177 ? 2.966 -8.474 -17.177 1.00 81.69 177 PHE A O 1
ATOM 1478 N N . ILE A 1 178 ? 3.792 -6.438 -17.602 1.00 84.56 178 ILE A N 1
ATOM 1479 C CA . ILE A 1 178 ? 3.914 -6.072 -16.188 1.00 84.56 178 ILE A CA 1
ATOM 1480 C C . ILE A 1 178 ? 2.538 -6.071 -15.526 1.00 84.56 178 ILE A C 1
ATOM 1482 O O . ILE A 1 178 ? 2.370 -6.686 -14.471 1.00 84.56 178 ILE A O 1
ATOM 1486 N N . GLN A 1 179 ? 1.553 -5.431 -16.156 1.00 81.25 179 GLN A N 1
ATOM 1487 C CA . GLN A 1 179 ? 0.205 -5.291 -15.617 1.00 81.25 179 GLN A CA 1
ATOM 1488 C C . GLN A 1 179 ? -0.473 -6.649 -15.413 1.00 81.25 179 GLN A C 1
ATOM 1490 O O . GLN A 1 179 ? -1.010 -6.914 -14.339 1.00 81.25 179 GLN A O 1
ATOM 1495 N N . ASN A 1 180 ? -0.425 -7.517 -16.423 1.00 77.38 180 ASN A N 1
ATOM 1496 C CA . ASN A 1 180 ? -1.199 -8.756 -16.439 1.00 77.38 180 ASN A CA 1
ATOM 1497 C C . ASN A 1 180 ? -0.535 -9.902 -15.663 1.00 77.38 180 ASN A C 1
ATOM 1499 O O . ASN A 1 180 ? -1.230 -10.824 -15.234 1.00 77.38 180 ASN A O 1
ATOM 1503 N N . TYR A 1 181 ? 0.788 -9.855 -15.460 1.00 73.69 181 TYR A N 1
ATOM 1504 C CA . TYR A 1 181 ? 1.524 -11.005 -14.923 1.00 73.69 181 TYR A CA 1
ATOM 1505 C C . TYR A 1 181 ? 2.396 -10.706 -13.708 1.00 73.69 181 TYR A C 1
ATOM 1507 O O . TYR A 1 181 ? 2.558 -11.573 -12.849 1.00 73.69 181 TYR A O 1
ATOM 1515 N N . ARG A 1 182 ? 2.961 -9.500 -13.601 1.00 76.56 182 ARG A N 1
ATOM 1516 C CA . ARG A 1 182 ? 3.849 -9.144 -12.482 1.00 76.56 182 ARG A CA 1
ATOM 1517 C C . ARG A 1 182 ? 3.109 -8.411 -11.372 1.00 76.56 182 ARG A C 1
ATOM 1519 O O . ARG A 1 182 ? 3.361 -8.679 -10.202 1.00 76.56 182 ARG A O 1
ATOM 1526 N N . LEU A 1 183 ? 2.179 -7.527 -11.732 1.00 84.50 183 LEU A N 1
ATOM 1527 C CA . LEU A 1 183 ? 1.548 -6.616 -10.782 1.00 84.50 183 LEU A CA 1
ATOM 1528 C C . LEU A 1 183 ? 0.347 -7.227 -10.047 1.00 84.50 183 LEU A C 1
ATOM 1530 O O . LEU A 1 183 ? 0.111 -6.879 -8.893 1.00 84.50 183 LEU A O 1
ATOM 1534 N N . VAL A 1 184 ? -0.368 -8.175 -10.666 1.00 80.25 184 VAL A N 1
ATOM 1535 C CA . VAL A 1 184 ? -1.618 -8.752 -10.127 1.00 80.25 184 VAL A CA 1
ATOM 1536 C C . VAL A 1 184 ? -1.513 -9.196 -8.658 1.00 80.25 184 VAL A C 1
ATOM 1538 O O . VAL A 1 184 ? -2.365 -8.783 -7.868 1.00 80.25 184 VAL A O 1
ATOM 1541 N N . PRO A 1 185 ? -0.486 -9.957 -8.220 1.00 80.19 185 PRO A N 1
ATOM 1542 C CA . PRO A 1 185 ? -0.384 -10.370 -6.818 1.00 80.19 185 PRO A CA 1
ATOM 1543 C C . PRO A 1 185 ? -0.223 -9.190 -5.850 1.00 80.19 185 PRO A C 1
ATOM 1545 O O . PRO A 1 185 ? -0.716 -9.238 -4.722 1.00 80.19 185 PRO A O 1
ATOM 1548 N N . TYR A 1 186 ? 0.459 -8.125 -6.281 1.00 83.88 186 TYR A N 1
ATOM 1549 C CA . TYR A 1 186 ? 0.672 -6.921 -5.481 1.00 83.88 186 TYR A CA 1
ATOM 1550 C C . TYR A 1 186 ? -0.595 -6.076 -5.399 1.00 83.88 186 TYR A C 1
ATOM 1552 O O . TYR A 1 186 ? -0.944 -5.638 -4.304 1.00 83.88 186 TYR A O 1
ATOM 1560 N N . THR A 1 187 ? -1.310 -5.903 -6.515 1.00 81.50 187 THR A N 1
ATOM 1561 C CA . THR A 1 187 ? -2.610 -5.220 -6.543 1.00 81.50 187 THR A CA 1
ATOM 1562 C C . THR A 1 187 ? -3.605 -5.933 -5.638 1.00 81.50 187 THR A C 1
ATOM 1564 O O . THR A 1 187 ? -4.108 -5.322 -4.704 1.00 81.50 187 THR A O 1
ATOM 1567 N N . MET A 1 188 ? -3.775 -7.250 -5.797 1.00 82.94 188 MET A N 1
ATOM 1568 C CA . MET A 1 188 ? -4.674 -8.041 -4.947 1.00 82.94 188 MET A CA 1
ATOM 1569 C C . MET A 1 188 ? -4.333 -7.921 -3.458 1.00 82.94 188 MET A C 1
ATOM 1571 O O . MET A 1 188 ? -5.224 -7.817 -2.616 1.00 82.94 188 MET A O 1
ATOM 1575 N N . LYS A 1 189 ? -3.039 -7.927 -3.114 1.00 82.50 189 LYS A N 1
ATOM 1576 C CA . LYS A 1 189 ? -2.599 -7.745 -1.728 1.00 82.50 189 LYS A CA 1
ATOM 1577 C C . LYS A 1 189 ? -2.906 -6.337 -1.215 1.00 82.50 189 LYS A C 1
ATOM 1579 O O . LYS A 1 189 ? -3.375 -6.213 -0.086 1.00 82.50 189 LYS A O 1
ATOM 1584 N N . SER A 1 190 ? -2.640 -5.306 -2.014 1.00 84.31 190 SER A N 1
ATOM 1585 C CA . SER A 1 190 ? -2.907 -3.914 -1.641 1.00 84.31 190 SER A CA 1
ATOM 1586 C C . SER A 1 190 ? -4.405 -3.670 -1.451 1.00 84.31 190 SER A C 1
ATOM 1588 O O . SER A 1 190 ? -4.807 -3.149 -0.413 1.00 84.31 190 SER A O 1
ATOM 1590 N N . ASP A 1 191 ? -5.231 -4.147 -2.384 1.00 83.69 191 ASP A N 1
ATOM 1591 C CA . ASP A 1 191 ? -6.692 -4.053 -2.328 1.00 83.69 191 ASP A CA 1
ATOM 1592 C C . ASP A 1 191 ? -7.247 -4.764 -1.093 1.00 83.69 191 ASP A C 1
ATOM 1594 O O . ASP A 1 191 ? -8.086 -4.220 -0.379 1.00 83.69 191 ASP A O 1
ATOM 1598 N N . TYR A 1 192 ? -6.734 -5.959 -0.785 1.00 86.38 192 TYR A N 1
ATOM 1599 C CA . TYR A 1 192 ? -7.099 -6.673 0.435 1.00 86.38 192 TYR A CA 1
ATOM 1600 C C . TYR A 1 192 ? -6.750 -5.874 1.698 1.00 86.38 192 TYR A C 1
ATOM 1602 O O . TYR A 1 192 ? -7.552 -5.821 2.630 1.00 86.38 192 TYR A O 1
ATOM 1610 N N . GLN A 1 193 ? -5.565 -5.256 1.753 1.00 86.12 193 GLN A N 1
ATOM 1611 C CA . GLN A 1 193 ? -5.152 -4.446 2.902 1.00 86.12 193 GLN A CA 1
ATOM 1612 C C . GLN A 1 193 ? -6.018 -3.192 3.058 1.00 86.12 193 GLN A C 1
ATOM 1614 O O . GLN A 1 193 ? -6.422 -2.883 4.177 1.00 86.12 193 GLN A O 1
ATOM 1619 N N . LEU A 1 194 ? -6.352 -2.520 1.955 1.00 87.50 194 LEU A N 1
ATOM 1620 C CA . LEU A 1 194 ? -7.257 -1.371 1.945 1.00 87.50 194 LEU A CA 1
ATOM 1621 C C . LEU A 1 194 ? -8.669 -1.755 2.393 1.00 87.50 194 LEU A C 1
ATOM 1623 O O . LEU A 1 194 ? -9.185 -1.163 3.334 1.00 87.50 194 LEU A O 1
ATOM 1627 N N . ALA A 1 195 ? -9.252 -2.802 1.808 1.00 87.19 195 ALA A N 1
ATOM 1628 C CA . ALA A 1 195 ? -10.578 -3.278 2.193 1.00 87.19 195 ALA A CA 1
ATOM 1629 C C . ALA A 1 195 ? -10.619 -3.689 3.671 1.00 87.19 195 ALA A C 1
ATOM 1631 O O . ALA A 1 195 ? -11.555 -3.362 4.398 1.00 87.19 195 ALA A O 1
ATOM 1632 N N . ARG A 1 196 ? -9.576 -4.380 4.146 1.00 88.00 196 ARG A N 1
ATOM 1633 C CA . ARG A 1 196 ? -9.436 -4.723 5.561 1.00 88.00 196 ARG A CA 1
ATOM 1634 C C . ARG A 1 196 ? -9.382 -3.470 6.436 1.00 88.00 196 ARG A C 1
ATOM 1636 O O . ARG A 1 196 ? -10.042 -3.445 7.471 1.00 88.00 196 ARG A O 1
ATOM 1643 N N . PHE A 1 197 ? -8.622 -2.456 6.036 1.00 89.44 197 PHE A N 1
ATOM 1644 C CA . PHE A 1 197 ? -8.553 -1.196 6.764 1.00 89.44 197 PHE A CA 1
ATOM 1645 C C . PHE A 1 197 ? -9.903 -0.472 6.802 1.00 89.44 197 PHE A C 1
ATOM 1647 O O . PHE A 1 197 ? -10.284 0.007 7.864 1.00 89.44 197 PHE A O 1
ATOM 1654 N N . ASP A 1 198 ? -10.663 -0.457 5.706 1.00 86.25 198 ASP A N 1
ATOM 1655 C CA . ASP A 1 198 ? -11.999 0.148 5.682 1.00 86.25 198 ASP A CA 1
ATOM 1656 C C . ASP A 1 198 ? -12.950 -0.539 6.675 1.00 86.25 198 ASP A C 1
ATOM 1658 O O . ASP A 1 198 ? -13.675 0.136 7.409 1.00 86.25 198 ASP A O 1
ATOM 1662 N N . TYR A 1 199 ? -12.907 -1.872 6.779 1.00 86.25 199 TYR A N 1
ATOM 1663 C CA . TYR A 1 199 ? -13.654 -2.595 7.816 1.00 86.25 199 TYR A CA 1
ATOM 1664 C C . TYR A 1 199 ? -13.177 -2.243 9.232 1.00 86.25 199 TYR A C 1
ATOM 1666 O O . TYR A 1 199 ? -14.002 -1.995 10.111 1.00 86.25 199 TYR A O 1
ATOM 1674 N N . GLU A 1 200 ? -11.860 -2.193 9.459 1.00 86.25 200 GLU A N 1
ATOM 1675 C CA . GLU A 1 200 ? -11.275 -1.798 10.751 1.00 86.25 200 GLU A CA 1
ATOM 1676 C C . GLU A 1 200 ? -11.655 -0.361 11.142 1.00 86.25 200 GLU A C 1
ATOM 1678 O O . GLU A 1 200 ? -11.826 -0.062 12.325 1.00 86.25 200 GLU A O 1
ATOM 1683 N N . TYR A 1 201 ? -11.773 0.535 10.165 1.00 86.94 201 TYR A N 1
ATOM 1684 C CA . TYR A 1 201 ? -12.190 1.917 10.360 1.00 86.94 201 TYR A CA 1
ATOM 1685 C C . TYR A 1 201 ? -13.656 2.000 10.795 1.00 86.94 201 TYR A C 1
ATOM 1687 O O . TYR A 1 201 ? -13.955 2.639 11.804 1.00 86.94 201 TYR A O 1
ATOM 1695 N N . GLN A 1 202 ? -14.558 1.307 10.092 1.00 83.31 202 GLN A N 1
ATOM 1696 C CA . GLN A 1 202 ? -15.980 1.274 10.452 1.00 83.31 202 GLN A CA 1
ATOM 1697 C C . GLN A 1 202 ? -16.201 0.696 11.855 1.00 83.31 202 GLN A C 1
ATOM 1699 O O . GLN A 1 202 ? -16.973 1.249 12.636 1.00 83.31 202 GLN A O 1
ATOM 1704 N N . ASP A 1 203 ? -15.479 -0.368 12.211 1.00 85.38 203 ASP A N 1
ATOM 1705 C CA . ASP A 1 203 ? -15.558 -0.968 13.547 1.00 85.38 203 ASP A CA 1
ATOM 1706 C C . ASP A 1 203 ? -15.094 0.009 14.645 1.00 85.38 203 ASP A C 1
ATOM 1708 O O . ASP A 1 203 ? -15.768 0.190 15.660 1.00 85.38 203 ASP A O 1
ATOM 1712 N N . GLN A 1 204 ? -13.988 0.730 14.417 1.00 83.50 204 GLN A N 1
ATOM 1713 C CA . GLN A 1 204 ? -13.492 1.740 15.360 1.00 83.50 204 GLN A CA 1
ATOM 1714 C C . GLN A 1 204 ? -14.439 2.943 15.506 1.00 83.50 204 GLN A C 1
ATOM 1716 O O . GLN A 1 204 ? -14.592 3.474 16.611 1.00 83.50 204 GLN A O 1
ATOM 1721 N N . LEU A 1 205 ? -15.093 3.376 14.424 1.00 85.06 205 LEU A N 1
ATOM 1722 C CA . LEU A 1 205 ? -16.126 4.412 14.492 1.00 85.06 205 LEU A CA 1
ATOM 1723 C C . LEU A 1 205 ? -17.325 3.960 15.328 1.00 85.06 205 LEU A C 1
ATOM 1725 O O . LEU A 1 205 ? -17.789 4.714 16.187 1.00 85.06 205 LEU A O 1
ATOM 1729 N N . LEU A 1 206 ? -17.800 2.732 15.113 1.00 84.06 206 LEU A N 1
ATOM 1730 C CA . LEU A 1 206 ? -18.896 2.154 15.888 1.00 84.06 206 LEU A CA 1
ATOM 1731 C C . LEU A 1 206 ? -18.529 2.031 17.372 1.00 84.06 206 LEU A C 1
ATOM 1733 O O . LEU A 1 206 ? -19.336 2.399 18.225 1.00 84.06 206 LEU A O 1
ATOM 1737 N N . GLU A 1 207 ? -17.308 1.589 17.698 1.00 81.94 207 GLU A N 1
ATOM 1738 C CA . GLU A 1 207 ? -16.823 1.528 19.085 1.00 81.94 207 GLU A CA 1
ATOM 1739 C C . GLU A 1 207 ? -16.843 2.923 19.733 1.00 81.94 207 GLU A C 1
ATOM 1741 O O . GLU A 1 207 ? -17.330 3.079 20.855 1.00 81.94 207 GLU A O 1
ATOM 1746 N N . ARG A 1 208 ? -16.404 3.967 19.017 1.00 83.12 208 ARG A N 1
ATOM 1747 C CA . ARG A 1 208 ? -16.473 5.353 19.511 1.00 83.12 208 ARG A CA 1
ATOM 1748 C C . ARG A 1 208 ? -17.904 5.825 19.745 1.00 83.12 208 ARG A C 1
ATOM 1750 O O . ARG A 1 208 ? -18.174 6.397 20.799 1.00 83.12 208 ARG A O 1
ATOM 1757 N N . GLN A 1 209 ? -18.809 5.588 18.797 1.00 82.38 209 GLN A N 1
ATOM 1758 C CA . GLN A 1 209 ? -20.221 5.955 18.938 1.00 82.38 209 GLN A CA 1
ATOM 1759 C C . GLN A 1 209 ? -20.858 5.238 20.130 1.00 82.38 209 GLN A C 1
ATOM 1761 O O . GLN A 1 209 ? -21.509 5.876 20.953 1.00 82.38 209 GLN A O 1
ATOM 1766 N N . PHE A 1 210 ? -20.610 3.935 20.273 1.00 79.38 210 PHE A N 1
ATOM 1767 C CA . PHE A 1 210 ? -21.094 3.151 21.404 1.00 79.38 210 PHE A CA 1
ATOM 1768 C C . PHE A 1 210 ? -20.607 3.729 22.737 1.00 79.38 210 PHE A C 1
ATOM 1770 O O . PHE A 1 210 ? -21.411 3.930 23.640 1.00 79.38 210 PHE A O 1
ATOM 1777 N N . LEU A 1 211 ? -19.318 4.064 22.859 1.00 75.69 211 LEU A N 1
ATOM 1778 C CA . LEU A 1 211 ? -18.753 4.633 24.088 1.00 75.69 211 LEU A CA 1
ATOM 1779 C C . LEU A 1 211 ? -19.294 6.034 24.417 1.00 75.69 211 LEU A C 1
ATOM 1781 O O . LEU A 1 211 ? -19.461 6.357 25.593 1.00 75.69 211 LEU A O 1
ATOM 1785 N N . GLN A 1 212 ? -19.598 6.858 23.409 1.00 78.88 212 GLN A N 1
ATOM 1786 C CA . GLN A 1 212 ? -20.198 8.185 23.614 1.00 78.88 212 GLN A CA 1
ATOM 1787 C C . GLN A 1 212 ? -21.586 8.118 24.260 1.00 78.88 212 GLN A C 1
ATOM 1789 O O . GLN A 1 212 ? -21.958 9.031 24.995 1.00 78.88 212 GLN A O 1
ATOM 1794 N N . VAL A 1 213 ? -22.333 7.035 24.033 1.00 78.94 213 VAL A N 1
ATOM 1795 C CA . VAL A 1 213 ? -23.668 6.825 24.618 1.00 78.94 213 VAL A CA 1
ATOM 1796 C C . VAL A 1 213 ? -23.595 6.481 26.119 1.00 78.94 213 VAL A C 1
ATOM 1798 O O . VAL A 1 213 ? -24.627 6.447 26.779 1.00 78.94 213 VAL A O 1
ATOM 1801 N N . GLN A 1 214 ? -22.392 6.283 26.683 1.00 70.25 214 GLN A N 1
ATOM 1802 C CA . GLN A 1 214 ? -22.168 5.807 28.059 1.00 70.25 214 GLN A CA 1
ATOM 1803 C C . GLN A 1 214 ? -23.068 4.613 28.415 1.00 70.25 214 GLN A C 1
ATOM 1805 O O . GLN A 1 214 ? -23.931 4.707 29.291 1.00 70.25 214 GLN A O 1
ATOM 1810 N N . PRO A 1 215 ? -22.897 3.486 27.708 1.00 70.81 215 PRO A N 1
ATOM 1811 C CA . PRO A 1 215 ? -23.741 2.324 27.884 1.00 70.81 215 PRO A CA 1
ATOM 1812 C C . PRO A 1 215 ? -23.604 1.808 29.314 1.00 70.81 215 PRO A C 1
ATOM 1814 O O . PRO A 1 215 ? -22.512 1.762 29.880 1.00 70.81 215 PRO A O 1
ATOM 1817 N N . THR A 1 216 ? -24.730 1.410 29.889 1.00 78.31 216 THR A N 1
ATOM 1818 C CA . THR A 1 216 ? -24.774 0.795 31.219 1.00 78.31 216 THR A CA 1
ATOM 1819 C C . THR A 1 216 ? -23.955 -0.498 31.250 1.00 78.31 216 THR A C 1
ATOM 1821 O O . THR A 1 216 ? -23.791 -1.165 30.225 1.00 78.31 216 THR A O 1
ATOM 1824 N N . ASP A 1 217 ? -23.496 -0.915 32.433 1.00 79.00 217 ASP A N 1
ATOM 1825 C CA . ASP A 1 217 ? -22.748 -2.172 32.592 1.00 79.00 217 ASP A CA 1
ATOM 1826 C C . ASP A 1 217 ? -23.507 -3.382 32.029 1.00 79.00 217 ASP A C 1
ATOM 1828 O O . ASP A 1 217 ? -22.904 -4.257 31.410 1.00 79.00 217 ASP A O 1
ATOM 1832 N N . GLN A 1 218 ? -24.840 -3.386 32.142 1.00 75.62 218 GLN A N 1
ATOM 1833 C CA . GLN A 1 218 ? -25.698 -4.404 31.531 1.00 75.62 218 GLN A CA 1
ATOM 1834 C C . GLN A 1 218 ? -25.650 -4.381 29.998 1.00 75.62 218 GLN A C 1
ATOM 1836 O O . GLN A 1 218 ? -25.576 -5.440 29.380 1.00 75.62 218 GLN A O 1
ATOM 1841 N N . GLN A 1 219 ? -25.657 -3.205 29.363 1.00 72.62 219 GLN A N 1
ATOM 1842 C CA . GLN A 1 219 ? -25.523 -3.086 27.904 1.00 72.62 219 GLN A CA 1
ATOM 1843 C C . GLN A 1 219 ? -24.127 -3.508 27.427 1.00 72.62 219 GLN A C 1
ATOM 1845 O O . GLN A 1 219 ? -23.995 -4.136 26.375 1.00 72.62 219 GLN A O 1
ATOM 1850 N N . ILE A 1 220 ? -23.088 -3.219 28.216 1.00 75.75 220 ILE A N 1
ATOM 1851 C CA . ILE A 1 220 ? -21.716 -3.672 27.957 1.00 75.75 220 ILE A CA 1
ATOM 1852 C C . ILE A 1 220 ? -21.604 -5.197 28.110 1.00 75.75 220 ILE A C 1
ATOM 1854 O O . ILE A 1 220 ? -20.930 -5.859 27.321 1.00 75.75 220 ILE A O 1
ATOM 1858 N N . GLU A 1 221 ? -22.231 -5.784 29.126 1.00 80.12 221 GLU A N 1
ATOM 1859 C CA . GLU A 1 221 ? -22.228 -7.232 29.337 1.00 80.12 221 GLU A CA 1
ATOM 1860 C C . GLU A 1 221 ? -23.036 -7.959 28.255 1.00 80.12 221 GLU A C 1
ATOM 1862 O O . GLU A 1 221 ? -22.579 -8.963 27.703 1.00 80.12 221 GLU A O 1
ATOM 1867 N N . PHE A 1 222 ? -24.186 -7.404 27.869 1.00 76.31 222 PHE A N 1
ATOM 1868 C CA . PHE A 1 222 ? -25.002 -7.914 26.774 1.00 76.31 222 PHE A CA 1
ATOM 1869 C C . PHE A 1 222 ? -24.248 -7.890 25.438 1.00 76.31 222 PHE A C 1
ATOM 1871 O O . PHE A 1 222 ? -24.233 -8.902 24.737 1.00 76.31 222 PHE A O 1
ATOM 1878 N N . SER A 1 223 ? -23.549 -6.797 25.109 1.00 75.00 223 SER A N 1
ATOM 1879 C CA . SER A 1 223 ? -22.759 -6.711 23.871 1.00 75.00 223 SER A CA 1
ATOM 1880 C C . SER A 1 223 ? -21.587 -7.698 23.854 1.00 75.00 223 SER A C 1
ATOM 1882 O O . SER A 1 223 ? -21.362 -8.373 22.847 1.00 75.00 223 SER A O 1
ATOM 1884 N N . LYS A 1 224 ? -20.887 -7.876 24.985 1.00 78.56 224 LYS A N 1
ATOM 1885 C CA . LYS A 1 224 ? -19.840 -8.904 25.137 1.00 78.56 224 LYS A CA 1
ATOM 1886 C C . LYS A 1 224 ? -20.390 -10.312 24.915 1.00 78.56 224 LYS A C 1
ATOM 1888 O O . LYS A 1 224 ? -19.751 -11.116 24.234 1.00 78.56 224 LYS A O 1
ATOM 1893 N N . ASN A 1 225 ? -21.564 -10.608 25.468 1.00 76.06 225 ASN A N 1
ATOM 1894 C CA . ASN A 1 225 ? -22.209 -11.911 25.325 1.00 76.06 225 ASN A CA 1
ATOM 1895 C C . ASN A 1 225 ? -22.689 -12.158 23.888 1.00 76.06 225 ASN A C 1
ATOM 1897 O O . ASN A 1 225 ? -22.468 -13.248 23.363 1.00 76.06 225 ASN A O 1
ATOM 1901 N N . LEU A 1 226 ? -23.247 -11.144 23.221 1.00 75.75 226 LEU A N 1
ATOM 1902 C CA . LEU A 1 226 ? -23.592 -11.191 21.795 1.00 75.75 226 LEU A CA 1
ATOM 1903 C C . LEU A 1 226 ? -22.369 -11.476 20.922 1.00 75.75 226 LEU A C 1
ATOM 1905 O O . LEU A 1 226 ? -22.417 -12.351 20.059 1.00 75.75 226 LEU A O 1
ATOM 1909 N N . TYR A 1 227 ? -21.254 -10.787 21.174 1.00 74.00 227 TYR A N 1
ATOM 1910 C CA . TYR A 1 227 ? -20.016 -10.999 20.426 1.00 74.00 227 TYR A CA 1
ATOM 1911 C C . TYR A 1 227 ? -19.462 -12.413 20.632 1.00 74.00 227 TYR A C 1
ATOM 1913 O O . TYR A 1 227 ? -19.052 -13.078 19.680 1.00 74.00 227 TYR A O 1
ATOM 1921 N N . LYS A 1 228 ? -19.493 -12.904 21.877 1.00 78.31 228 LYS A N 1
ATOM 1922 C CA . LYS A 1 228 ? -19.107 -14.278 22.212 1.00 78.31 228 LYS A CA 1
ATOM 1923 C C . LYS A 1 228 ? -19.976 -15.293 21.465 1.00 78.31 228 LYS A C 1
ATOM 1925 O O . LYS A 1 228 ? -19.436 -16.202 20.842 1.00 78.31 228 LYS A O 1
ATOM 1930 N N . PHE A 1 229 ? -21.292 -15.098 21.472 1.00 75.19 229 PHE A N 1
ATOM 1931 C CA . PHE A 1 229 ? -22.234 -15.973 20.781 1.00 75.19 229 PHE A CA 1
ATOM 1932 C C . PHE A 1 229 ? -22.015 -15.969 19.263 1.00 75.19 229 PHE A C 1
ATOM 1934 O O . PHE A 1 229 ? -21.949 -17.025 18.639 1.00 75.19 229 PHE A O 1
ATOM 1941 N N . TYR A 1 230 ? -21.825 -14.790 18.665 1.00 76.69 230 TYR A N 1
ATOM 1942 C CA . TYR A 1 230 ? -21.498 -14.665 17.246 1.00 76.69 230 TYR A CA 1
ATOM 1943 C C . TYR A 1 230 ? -20.198 -15.403 16.892 1.00 76.69 230 TYR A C 1
ATOM 1945 O O . TYR A 1 230 ? -20.140 -16.123 15.895 1.00 76.69 230 TYR A O 1
ATOM 1953 N N . TYR A 1 231 ? -19.162 -15.276 17.723 1.00 75.06 231 TYR A N 1
ATOM 1954 C CA . TYR A 1 231 ? -17.890 -15.967 17.521 1.00 75.06 231 TYR A CA 1
ATOM 1955 C C . TYR A 1 231 ? -18.025 -17.495 17.614 1.00 75.06 231 TYR A C 1
ATOM 1957 O O . TYR A 1 231 ? -17.482 -18.224 16.778 1.00 75.06 231 TYR A O 1
ATOM 1965 N N . GLU A 1 232 ? -18.762 -17.987 18.610 1.00 81.25 232 GLU A N 1
ATOM 1966 C CA . GLU A 1 232 ? -19.071 -19.412 18.765 1.00 81.25 232 GLU A CA 1
ATOM 1967 C C . GLU A 1 232 ? -19.848 -19.936 17.551 1.00 81.25 232 GLU A C 1
ATOM 1969 O O . GLU A 1 232 ? -19.479 -20.962 16.977 1.00 81.25 232 GLU A O 1
ATOM 1974 N N . TYR A 1 233 ? -20.843 -19.181 17.080 1.00 81.31 233 TYR A N 1
ATOM 1975 C CA . TYR A 1 233 ? -21.604 -19.503 15.876 1.00 81.31 233 TYR A CA 1
ATOM 1976 C C . TYR A 1 233 ? -20.722 -19.580 14.621 1.00 81.31 233 TYR A C 1
ATOM 1978 O O . TYR A 1 233 ? -20.801 -20.551 13.866 1.00 81.31 233 TYR A O 1
ATOM 1986 N N . GLN A 1 234 ? -19.846 -18.596 14.392 1.00 78.00 234 GLN A N 1
ATOM 1987 C CA . GLN A 1 234 ? -18.953 -18.600 13.227 1.00 78.00 234 GLN A CA 1
ATOM 1988 C C . GLN A 1 234 ? -17.939 -19.749 13.279 1.00 78.00 234 GLN A C 1
ATOM 1990 O O . GLN A 1 234 ? -17.637 -20.361 12.250 1.00 78.00 234 GLN A O 1
ATOM 1995 N N . THR A 1 235 ? -17.451 -20.084 14.475 1.00 83.88 235 THR A N 1
ATOM 1996 C CA . THR A 1 235 ? -16.549 -21.222 14.691 1.00 83.88 235 THR A CA 1
ATOM 1997 C C . THR A 1 235 ? -17.262 -22.537 14.374 1.00 83.88 235 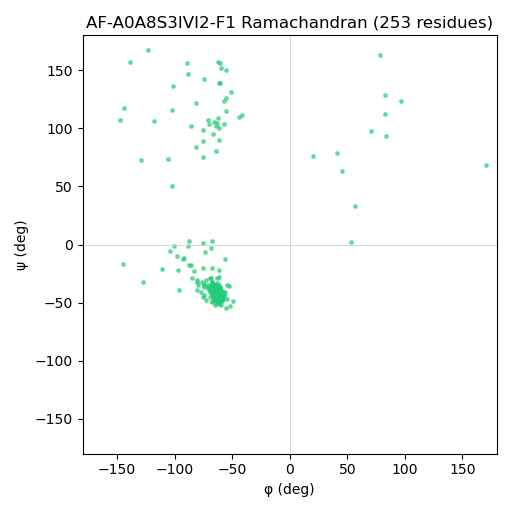THR A C 1
ATOM 1999 O O . THR A 1 235 ? -16.774 -23.303 13.545 1.00 83.88 235 THR A O 1
ATOM 2002 N N . ALA A 1 236 ? -18.463 -22.751 14.921 1.00 81.44 236 ALA A N 1
ATOM 2003 C CA . ALA A 1 236 ? -19.282 -23.929 14.634 1.00 81.44 236 ALA A CA 1
ATOM 2004 C C . ALA A 1 236 ? -19.625 -24.047 13.137 1.00 81.44 236 ALA A C 1
ATOM 2006 O O . ALA A 1 236 ? -19.567 -25.133 12.557 1.00 81.44 236 ALA A O 1
ATOM 2007 N N . LYS A 1 237 ? -19.925 -22.925 12.468 1.00 82.88 237 LYS A N 1
ATOM 2008 C CA . LYS A 1 237 ? -20.169 -22.890 11.019 1.00 82.88 237 LYS A CA 1
ATOM 2009 C C . LYS A 1 237 ? -18.941 -23.339 10.225 1.00 82.88 237 LYS A C 1
ATOM 2011 O O . LYS A 1 237 ? -19.079 -24.111 9.275 1.00 82.88 237 LYS A O 1
ATOM 2016 N N . LYS A 1 238 ? -17.745 -22.883 10.607 1.00 83.25 238 LYS A N 1
ATOM 2017 C CA . LYS A 1 238 ? -16.489 -23.292 9.968 1.00 83.25 238 LYS A CA 1
ATOM 2018 C C . LYS A 1 238 ? -16.200 -24.777 10.192 1.00 83.25 238 LYS A C 1
ATOM 2020 O O . LYS A 1 238 ? -15.905 -25.481 9.230 1.00 83.25 238 LYS A O 1
ATOM 2025 N N . GLU A 1 239 ? -16.351 -25.263 11.421 1.00 87.50 239 GLU A N 1
ATOM 2026 C CA . GLU A 1 239 ? -16.188 -26.683 11.761 1.00 87.50 239 GLU A CA 1
ATOM 2027 C C . GLU A 1 239 ? -17.154 -27.572 10.970 1.00 87.50 239 GLU A C 1
ATOM 2029 O O . GLU A 1 239 ? -16.759 -28.621 10.464 1.00 87.50 239 GLU A O 1
ATOM 2034 N N . LEU A 1 240 ? -18.400 -27.127 10.778 1.00 85.88 240 LEU A N 1
ATOM 2035 C CA . LEU A 1 240 ? -19.380 -27.829 9.953 1.00 85.88 240 LEU A CA 1
ATOM 2036 C C . LEU A 1 240 ? -18.953 -27.900 8.479 1.00 85.88 240 LEU A C 1
ATOM 2038 O O . LEU A 1 240 ? -19.128 -28.940 7.843 1.00 85.88 240 LEU A O 1
ATOM 2042 N N . ILE A 1 241 ? -18.401 -26.817 7.923 1.00 86.44 241 ILE A N 1
ATOM 2043 C CA . ILE A 1 241 ? -17.873 -26.799 6.548 1.00 86.44 241 ILE A CA 1
ATOM 2044 C C . ILE A 1 241 ? -16.691 -27.767 6.422 1.00 86.44 241 ILE A C 1
ATOM 2046 O O . ILE A 1 241 ? -16.664 -28.579 5.497 1.00 86.44 241 ILE A O 1
ATOM 2050 N N . GLU A 1 242 ? -15.748 -27.733 7.366 1.00 84.38 242 GLU A N 1
ATOM 2051 C CA . GLU A 1 242 ? -14.605 -28.653 7.391 1.00 84.38 242 GLU A CA 1
ATOM 2052 C C . GLU A 1 242 ? -15.054 -30.113 7.525 1.00 84.38 242 GLU A C 1
ATOM 2054 O O . GLU A 1 242 ? -14.524 -30.989 6.839 1.00 84.38 242 GLU A O 1
ATOM 2059 N N . LEU A 1 243 ? -16.060 -30.387 8.358 1.00 85.81 243 LEU A N 1
ATOM 2060 C CA . LEU A 1 243 ? -16.643 -31.717 8.509 1.00 85.81 243 LEU A CA 1
ATOM 2061 C C . LEU A 1 243 ? -17.313 -32.186 7.211 1.00 85.81 243 LEU A C 1
ATOM 2063 O O . LEU A 1 243 ? -17.054 -33.307 6.775 1.00 85.81 243 LEU A O 1
ATOM 2067 N N . LYS A 1 244 ? -18.119 -31.334 6.560 1.00 83.25 244 LYS A N 1
ATOM 2068 C CA . LYS A 1 244 ? -18.736 -31.636 5.254 1.00 83.25 244 LYS A CA 1
ATOM 2069 C C . LYS A 1 244 ? -17.681 -31.967 4.202 1.00 83.25 244 LYS A C 1
ATOM 2071 O O . LYS A 1 244 ? -17.821 -32.967 3.503 1.00 83.25 244 LYS A O 1
ATOM 2076 N N . HIS A 1 245 ? -16.609 -31.180 4.141 1.00 80.06 245 HIS A N 1
ATOM 2077 C CA . HIS A 1 245 ? -15.496 -31.422 3.229 1.00 80.06 245 HIS A CA 1
ATOM 2078 C C . HIS A 1 245 ? -14.792 -32.754 3.535 1.00 80.06 245 HIS A C 1
ATOM 2080 O O . HIS A 1 245 ? -14.548 -33.546 2.630 1.00 80.06 245 HIS A O 1
ATOM 2086 N N . ARG A 1 246 ? -14.509 -33.061 4.811 1.00 79.25 246 ARG A N 1
ATOM 2087 C CA . ARG A 1 246 ? -13.920 -34.355 5.211 1.00 79.25 246 ARG A CA 1
ATOM 2088 C C . ARG A 1 246 ? -14.809 -35.535 4.828 1.00 79.25 246 ARG A C 1
ATOM 2090 O O . ARG A 1 246 ? -14.293 -36.540 4.355 1.00 79.25 246 ARG A O 1
ATOM 2097 N N . ILE A 1 247 ? -16.123 -35.420 5.015 1.00 81.56 247 ILE A N 1
ATOM 2098 C CA . ILE A 1 247 ? -17.078 -36.465 4.630 1.00 81.56 247 ILE A CA 1
ATOM 2099 C C . ILE A 1 247 ? -17.078 -36.652 3.106 1.00 81.56 247 ILE A C 1
ATOM 2101 O O . ILE A 1 247 ? -16.982 -37.787 2.651 1.00 81.56 247 ILE A O 1
ATOM 2105 N N . GLN A 1 248 ? -17.105 -35.567 2.323 1.00 75.19 248 GLN A N 1
ATOM 2106 C CA . GLN A 1 248 ? -17.036 -35.628 0.856 1.00 75.19 248 GLN A CA 1
ATOM 2107 C C . GLN A 1 248 ? -15.727 -36.243 0.339 1.00 75.19 248 GLN A C 1
ATOM 2109 O O . GLN A 1 248 ? -15.756 -37.023 -0.608 1.00 75.19 248 GLN A O 1
ATOM 2114 N N . CYS A 1 249 ? -14.585 -35.932 0.958 1.00 71.12 249 CYS A N 1
ATOM 2115 C CA . CYS A 1 249 ? -13.295 -36.498 0.558 1.00 71.12 249 CYS A CA 1
ATOM 2116 C C . CYS A 1 249 ? -13.113 -37.961 0.987 1.00 71.12 249 CYS A C 1
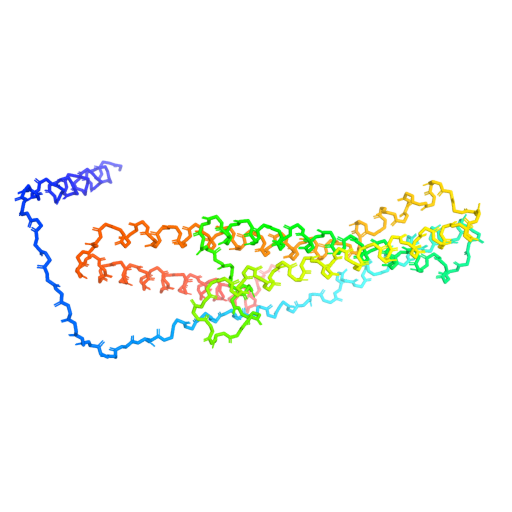ATOM 2118 O O . CYS A 1 249 ? -12.459 -38.719 0.275 1.00 71.12 249 CYS A O 1
ATOM 2120 N N . ASN A 1 250 ? -13.662 -38.361 2.138 1.00 68.94 250 ASN A N 1
ATOM 2121 C CA . ASN A 1 250 ? -13.511 -39.723 2.667 1.00 68.94 250 ASN A CA 1
ATOM 2122 C C . ASN A 1 250 ? -14.556 -40.705 2.120 1.00 68.94 250 ASN A C 1
ATOM 2124 O O . ASN A 1 250 ? -14.354 -41.914 2.205 1.00 68.94 250 ASN A O 1
ATOM 2128 N N . TYR A 1 251 ? -15.647 -40.198 1.549 1.00 58.00 251 TYR A N 1
ATOM 2129 C CA . TYR A 1 251 ? -16.655 -40.983 0.844 1.00 58.00 251 TYR A CA 1
ATOM 2130 C C . TYR A 1 251 ? -16.911 -40.356 -0.529 1.00 58.00 251 TYR A C 1
ATOM 2132 O O . TYR A 1 251 ? -17.963 -39.739 -0.730 1.00 58.00 251 TYR A O 1
ATOM 2140 N N . PRO A 1 252 ? -15.963 -40.481 -1.481 1.00 53.78 252 PRO A N 1
ATOM 2141 C CA . PRO A 1 252 ? -16.249 -40.126 -2.859 1.00 53.78 252 PRO A CA 1
ATOM 2142 C C . PRO A 1 252 ? -17.448 -40.962 -3.298 1.00 53.78 252 PRO A C 1
ATOM 2144 O O . PRO A 1 252 ? -17.466 -42.186 -3.152 1.00 53.78 252 PRO A O 1
ATOM 2147 N N . THR A 1 253 ? -18.491 -40.274 -3.744 1.00 54.81 253 THR A N 1
ATOM 2148 C CA . THR A 1 253 ? -19.733 -40.887 -4.200 1.00 54.81 253 THR A CA 1
ATOM 2149 C C . THR A 1 253 ? -19.364 -41.885 -5.294 1.00 54.81 253 THR A C 1
ATOM 2151 O O . THR A 1 253 ? -18.812 -41.482 -6.314 1.00 54.81 253 THR A O 1
ATOM 2154 N N . GLN A 1 254 ? -19.583 -43.182 -5.054 1.00 50.56 254 GLN A N 1
ATOM 2155 C CA . GLN A 1 254 ? -19.419 -44.197 -6.092 1.00 50.56 254 GLN A CA 1
ATOM 2156 C C . GLN A 1 254 ? -20.452 -43.889 -7.181 1.00 50.56 254 GLN A C 1
ATOM 2158 O O . GLN A 1 254 ? -21.650 -44.071 -6.960 1.00 50.56 254 GLN A O 1
ATOM 2163 N N . GLN A 1 255 ? -19.980 -43.331 -8.296 1.00 45.16 255 GLN A N 1
ATOM 2164 C CA . GLN A 1 255 ? -20.690 -43.318 -9.572 1.00 45.16 255 GLN A CA 1
ATOM 2165 C C . GLN A 1 255 ? -20.289 -44.554 -10.368 1.00 45.16 255 GLN A C 1
ATOM 2167 O O . GLN A 1 255 ? -19.084 -44.898 -10.337 1.00 45.16 255 GLN A O 1
#

Organism: NCBI:txid392030

pLDDT: mean 70.44, std 21.34, range [26.0, 96.56]

Radius of gyration: 28.07 Å; Cα contacts (8 Å, |Δi|>4): 95; chains: 1; bounding box: 70×60×74 Å

Sequence (255 aa):
ENVQEEEEEVLSQKLIELSTEGQKRPVTTPTSSQEENSRKKRICLSKVVDIKQPSNQITSYLETMDEMFHHTMVNSMLPRSDLQAIIENKHQMKVIQLNLQRWTRYYEVGVEEQLWSIEVKEKLSVKTSDEKQYAIYIQQYLDELDQQFEHLQQQLDSDKKNLSQLTDNIEHHLDEFIQNYRLVPYTMKSDYQLARFDYEYQDQLLERQFLQVQPTDQQIEFSKNLYKFYYEYQTAKKELIELKHRIQCNYPTQQ

Nearest PDB structures (foldseek):
  3zx6-assembly1_A  TM=1.961E-01  e=3.526E-01  Archaeoglobus fulgidus DSM 4304
  3ja6-assembly1_I  TM=1.864E-01  e=1.168E+00  Escherichia coli
  8otz-assembly1_DW  TM=2.335E-01  e=5.364E+00  Bos taurus
  3g6b-assembly1_B  TM=2.087E-01  e=4.556E+00  Thermotoga maritima
  3zx6-assembly1_B  TM=1.694E-01  e=3.869E+00  Archaeoglobus fulgidus DSM 4304

Secondary structure (DSSP, 8-state):
-HHHHHHHHHHHHHHHHHHHS---------------------------------TTHHHHHHHHHHHHHHHHHHHS-S-HHHHHHHHHHHHHHHHHHHHHHHHHHHHHHHHHH----HHHHHHTTS----THHHHHHHHHHHHHHHHHHHHHHHHHHHHHHH-TT--HHHHHHHHHHIIIIISHHHHHHHHHHHHHHHHHHHHHHHHHHHHHT---HHHHHHHHHHHHHHHHHHHHHHHHHHHHHHHHHHS----

Mean predicted aligned error: 17.22 Å